Protein AF-A0A7S1WSA6-F1 (afdb_monomer_lite)

Structure (mmCIF, N/CA/C/O backbone):
data_AF-A0A7S1WSA6-F1
#
_entry.id   AF-A0A7S1WSA6-F1
#
loop_
_atom_site.group_PDB
_atom_site.id
_atom_site.type_symbol
_atom_site.label_atom_id
_atom_site.label_alt_id
_atom_site.label_comp_id
_atom_site.label_asym_id
_atom_site.label_entity_id
_atom_site.label_seq_id
_atom_site.pdbx_PDB_ins_code
_atom_site.Cartn_x
_atom_site.Cartn_y
_atom_site.Cartn_z
_atom_site.occupancy
_atom_site.B_iso_or_equiv
_atom_site.auth_seq_id
_atom_site.auth_comp_id
_atom_site.auth_asym_id
_atom_site.auth_atom_id
_atom_site.pdbx_PDB_model_num
ATOM 1 N N . ARG A 1 1 ? -8.190 11.929 -45.249 1.00 47.75 1 ARG A N 1
ATOM 2 C CA . ARG A 1 1 ? -9.224 11.487 -44.279 1.00 47.75 1 ARG A CA 1
ATOM 3 C C . ARG A 1 1 ? -8.818 10.095 -43.818 1.00 47.75 1 ARG A C 1
ATOM 5 O O . ARG A 1 1 ? -8.878 9.181 -44.626 1.00 47.75 1 ARG A O 1
ATOM 12 N N . GLU A 1 2 ? -8.287 9.969 -42.603 1.00 58.44 2 GLU A N 1
ATOM 13 C CA . GLU A 1 2 ? -7.748 8.708 -42.070 1.00 58.44 2 GLU A CA 1
ATOM 14 C C . GLU A 1 2 ? -8.885 7.745 -41.683 1.00 58.44 2 GLU A C 1
ATOM 16 O O . GLU A 1 2 ? -9.886 8.163 -41.100 1.00 58.44 2 GLU A O 1
ATOM 21 N N . GLN A 1 3 ? -8.753 6.465 -42.048 1.00 66.50 3 GLN A N 1
ATOM 22 C CA . GLN A 1 3 ? -9.726 5.416 -41.722 1.00 66.50 3 GLN A CA 1
ATOM 23 C C . GLN A 1 3 ? -9.531 4.936 -40.277 1.00 66.50 3 GLN A C 1
ATOM 25 O O . GLN A 1 3 ? -8.412 4.622 -39.872 1.00 66.50 3 GLN A O 1
ATOM 30 N N . ALA A 1 4 ? -10.623 4.860 -39.512 1.00 76.44 4 ALA A N 1
ATOM 31 C CA . ALA A 1 4 ? -10.620 4.313 -38.157 1.00 76.44 4 ALA A CA 1
ATOM 32 C C . ALA A 1 4 ? -10.276 2.814 -38.191 1.00 76.44 4 ALA A C 1
ATOM 34 O O . ALA A 1 4 ? -10.908 2.057 -38.932 1.00 76.44 4 ALA A O 1
ATOM 35 N N . ARG A 1 5 ? -9.296 2.392 -37.386 1.00 83.44 5 ARG A N 1
ATOM 36 C CA . ARG A 1 5 ? -8.924 0.981 -37.191 1.00 83.44 5 ARG A CA 1
ATOM 37 C C . ARG A 1 5 ? -9.493 0.494 -35.866 1.00 83.44 5 ARG A C 1
ATOM 39 O O . ARG A 1 5 ? -9.630 1.280 -34.936 1.00 83.44 5 ARG A O 1
ATOM 46 N N . GLU A 1 6 ? -9.832 -0.782 -35.775 1.00 82.06 6 GLU A N 1
ATOM 47 C CA . GLU A 1 6 ? -10.402 -1.373 -34.563 1.00 82.06 6 GLU A CA 1
ATOM 48 C C . GLU A 1 6 ? -9.423 -2.381 -33.966 1.00 82.06 6 GLU A C 1
ATOM 50 O O . GLU A 1 6 ? -8.853 -3.201 -34.690 1.00 82.06 6 GLU A O 1
ATOM 55 N N . LEU A 1 7 ? -9.175 -2.282 -32.657 1.00 70.69 7 LEU A N 1
ATOM 56 C CA . LEU A 1 7 ? -8.293 -3.216 -31.964 1.00 70.69 7 LEU A CA 1
ATOM 57 C C . LEU A 1 7 ? -8.973 -4.594 -31.856 1.00 70.69 7 LEU A C 1
ATOM 59 O O . LEU A 1 7 ? -10.066 -4.664 -31.288 1.00 70.69 7 LEU A O 1
ATOM 63 N N . PRO A 1 8 ? -8.327 -5.690 -32.307 1.00 67.75 8 PRO A N 1
ATOM 64 C CA . PRO A 1 8 ? -8.973 -6.998 -32.478 1.00 67.75 8 PRO A CA 1
ATOM 65 C C . PRO A 1 8 ? -9.608 -7.600 -31.218 1.00 67.75 8 PRO A C 1
ATOM 67 O O . PRO A 1 8 ? -10.514 -8.418 -31.321 1.00 67.75 8 PRO A O 1
ATOM 70 N N . HIS A 1 9 ? -9.126 -7.221 -30.031 1.00 63.47 9 HIS A N 1
ATOM 71 C CA . HIS A 1 9 ? -9.509 -7.850 -28.761 1.00 63.47 9 HIS A CA 1
ATOM 72 C C . HIS A 1 9 ? -10.235 -6.917 -27.790 1.00 63.47 9 HIS A C 1
ATOM 74 O O . HIS A 1 9 ? -10.715 -7.374 -26.759 1.00 63.47 9 HIS A O 1
ATOM 80 N N . TYR A 1 10 ? -10.324 -5.624 -28.108 1.00 67.06 10 TYR A N 1
ATOM 81 C CA . TYR A 1 10 ? -10.824 -4.613 -27.171 1.00 67.06 10 TYR A CA 1
ATOM 82 C C . TYR A 1 10 ? -12.004 -3.804 -27.723 1.00 67.06 10 TYR A C 1
ATOM 84 O O . TYR A 1 10 ? -12.566 -2.996 -26.992 1.00 67.06 10 TYR A O 1
ATOM 92 N N . GLY A 1 11 ? -12.385 -3.991 -28.996 1.00 71.06 11 GLY A N 1
ATOM 93 C CA . GLY A 1 11 ? -13.522 -3.289 -29.616 1.00 71.06 11 GLY A CA 1
ATOM 94 C C . GLY A 1 11 ? -13.362 -1.762 -29.670 1.00 71.06 11 GLY A C 1
ATOM 95 O O . GLY A 1 11 ? -14.325 -1.030 -29.891 1.00 71.06 11 GLY A O 1
ATOM 96 N N . VAL A 1 12 ? -12.147 -1.257 -29.432 1.00 72.56 12 VAL A N 1
ATOM 97 C CA . VAL A 1 12 ? -11.845 0.175 -29.420 1.00 72.56 12 VAL A CA 1
ATOM 98 C C . VAL A 1 12 ? -11.423 0.602 -30.817 1.00 72.56 12 VAL A C 1
ATOM 100 O O . VAL A 1 12 ? -10.480 0.053 -31.396 1.00 72.56 12 VAL A O 1
ATOM 103 N N . ARG A 1 13 ? -12.106 1.621 -31.342 1.00 83.12 13 ARG A N 1
ATOM 104 C CA . ARG A 1 13 ? -11.758 2.269 -32.608 1.00 83.12 13 ARG A CA 1
ATOM 105 C C . ARG A 1 13 ? -10.748 3.379 -32.339 1.00 83.12 13 ARG A C 1
ATOM 107 O O . ARG A 1 13 ? -10.994 4.244 -31.504 1.00 83.12 13 ARG A O 1
ATOM 114 N N . TYR A 1 14 ? -9.628 3.358 -33.047 1.00 79.25 14 TYR A N 1
ATOM 115 C CA . TYR A 1 14 ? -8.560 4.340 -32.916 1.00 79.25 14 TYR A CA 1
ATOM 116 C C . TYR A 1 14 ? -8.138 4.881 -34.283 1.00 79.25 14 TYR A C 1
ATOM 118 O O . TYR A 1 14 ? -8.308 4.237 -35.324 1.00 79.25 14 TYR A O 1
ATOM 126 N N . TRP A 1 15 ? -7.565 6.080 -34.268 1.00 80.19 15 TRP A N 1
ATOM 127 C CA . TRP A 1 15 ? -6.927 6.694 -35.427 1.00 80.19 15 TRP A CA 1
ATOM 128 C C . TRP A 1 15 ? -5.430 6.752 -35.160 1.00 80.19 15 TRP A C 1
ATOM 130 O O . TRP A 1 15 ? -4.994 7.295 -34.147 1.00 80.19 15 TRP A O 1
ATOM 140 N N . ALA A 1 16 ? -4.645 6.148 -36.047 1.00 70.75 16 ALA A N 1
ATOM 141 C CA . ALA A 1 16 ? -3.198 6.258 -36.007 1.00 70.75 16 ALA A CA 1
ATOM 142 C C . ALA A 1 16 ? -2.794 7.433 -36.890 1.00 70.75 16 ALA A C 1
ATOM 144 O O . ALA A 1 16 ? -3.021 7.390 -38.098 1.00 70.75 16 ALA A O 1
ATOM 145 N N . ARG A 1 17 ? -2.192 8.454 -36.282 1.00 69.44 17 ARG A N 1
ATOM 146 C CA . ARG A 1 17 ? -1.633 9.597 -36.997 1.00 69.44 17 ARG A CA 1
ATOM 147 C C . ARG A 1 17 ? -0.117 9.491 -36.990 1.00 69.44 17 ARG A C 1
ATOM 149 O O . ARG A 1 17 ? 0.466 9.121 -35.971 1.00 69.44 17 ARG A O 1
ATOM 156 N N . ASN A 1 18 ? 0.524 9.803 -38.111 1.00 66.12 18 ASN A N 1
ATOM 157 C CA . ASN A 1 18 ? 1.979 9.845 -38.156 1.00 66.12 18 ASN A CA 1
ATOM 158 C C . ASN A 1 18 ? 2.474 11.002 -37.267 1.00 66.12 18 ASN A C 1
ATOM 160 O O . ASN A 1 18 ? 2.085 12.153 -37.472 1.00 66.12 18 ASN A O 1
ATOM 164 N N . LEU A 1 19 ? 3.309 10.695 -36.268 1.00 61.25 19 LEU A N 1
ATOM 165 C CA . LEU A 1 19 ? 3.857 11.682 -35.329 1.00 61.25 19 LEU A CA 1
ATOM 166 C C . LEU A 1 19 ? 4.597 12.820 -36.048 1.00 61.25 19 LEU A C 1
ATOM 168 O O . LEU A 1 19 ? 4.484 13.970 -35.627 1.00 61.25 19 LEU A O 1
ATOM 172 N N . THR A 1 20 ? 5.273 12.520 -37.159 1.00 64.00 20 THR A N 1
ATOM 173 C CA . THR A 1 20 ? 6.004 13.493 -37.983 1.00 64.00 20 THR A CA 1
ATOM 174 C C . THR A 1 20 ? 5.072 14.496 -38.668 1.00 64.00 20 THR A C 1
ATOM 176 O O . THR A 1 20 ? 5.414 15.664 -38.816 1.00 64.00 20 THR A O 1
ATOM 179 N N . GLU A 1 21 ? 3.867 14.072 -39.061 1.00 67.38 21 GLU A N 1
ATOM 180 C CA . GLU A 1 21 ? 2.858 14.971 -39.641 1.00 67.38 21 GLU A CA 1
ATOM 181 C C . GLU A 1 21 ? 2.082 15.738 -38.565 1.00 67.38 21 GLU A C 1
ATOM 183 O O . GLU A 1 21 ? 1.725 16.897 -38.768 1.00 67.38 21 GLU A O 1
ATOM 188 N N . ALA A 1 22 ? 1.812 15.108 -37.416 1.00 67.50 22 ALA A N 1
ATOM 189 C CA . ALA A 1 22 ? 1.028 15.707 -36.337 1.00 67.50 22 ALA A CA 1
ATOM 190 C C . ALA A 1 22 ? 1.788 16.804 -35.576 1.00 67.50 22 ALA A C 1
ATOM 192 O O . ALA A 1 22 ? 1.177 17.781 -35.147 1.00 67.50 22 ALA A O 1
ATOM 193 N N . LEU A 1 23 ? 3.102 16.639 -35.407 1.00 64.38 23 LEU A N 1
ATOM 194 C CA . LEU A 1 23 ? 3.959 17.565 -34.664 1.00 64.38 23 LEU A CA 1
ATOM 195 C C . LEU A 1 23 ? 4.846 18.436 -35.576 1.00 64.38 23 LEU A C 1
ATOM 197 O O . LEU A 1 23 ? 5.614 19.263 -35.087 1.00 64.38 23 LEU A O 1
ATOM 201 N N . GLY A 1 24 ? 4.738 18.264 -36.898 1.00 66.69 24 GLY A N 1
ATOM 202 C CA . GLY A 1 24 ? 5.601 18.911 -37.884 1.00 66.69 24 GLY A CA 1
ATOM 203 C C . GLY A 1 24 ? 7.041 18.379 -37.876 1.00 66.69 24 GLY A C 1
ATOM 204 O O . GLY A 1 24 ? 7.388 17.433 -37.176 1.00 66.69 24 GLY A O 1
ATOM 205 N N . VAL A 1 25 ? 7.913 19.029 -38.652 1.00 60.97 25 VAL A N 1
ATOM 206 C CA . VAL A 1 25 ? 9.330 18.648 -38.856 1.00 60.97 25 VAL A CA 1
ATOM 207 C C . VAL A 1 25 ? 10.215 18.892 -37.613 1.00 60.97 25 VAL A C 1
ATOM 209 O O . VAL A 1 25 ? 11.405 18.599 -37.621 1.00 60.97 25 VAL A O 1
ATOM 212 N N . GLY A 1 26 ? 9.651 19.442 -36.535 1.00 60.69 26 GLY A N 1
ATOM 213 C CA . GLY A 1 26 ? 10.388 19.941 -35.372 1.00 60.69 26 GLY A CA 1
ATOM 214 C C . GLY A 1 26 ? 10.907 18.875 -34.398 1.00 60.69 26 GLY A C 1
ATOM 215 O O . GLY A 1 26 ? 12.085 18.933 -34.057 1.00 60.69 26 GLY A O 1
ATOM 216 N N . PRO A 1 27 ? 10.099 17.896 -33.941 1.00 63.38 27 PRO A N 1
ATOM 217 C CA . PRO A 1 27 ? 10.526 17.016 -32.859 1.00 63.38 27 PRO A CA 1
ATOM 218 C C . PRO A 1 27 ? 11.596 16.039 -33.314 1.00 63.38 27 PRO A C 1
ATOM 220 O O . PRO A 1 27 ? 12.608 15.932 -32.648 1.00 63.38 27 PRO A O 1
ATOM 223 N N . LEU A 1 28 ? 11.425 15.359 -34.451 1.00 64.19 28 LEU A N 1
ATOM 224 C CA . LEU A 1 28 ? 12.425 14.391 -34.915 1.00 64.19 28 LEU A CA 1
ATOM 225 C C . LEU A 1 28 ? 13.771 15.059 -35.205 1.00 64.19 28 LEU A C 1
ATOM 227 O O . LEU A 1 28 ? 14.785 14.540 -34.772 1.00 64.19 28 LEU A O 1
ATOM 231 N N . ALA A 1 29 ? 13.781 16.253 -35.804 1.00 66.38 29 ALA A N 1
ATOM 232 C CA . ALA A 1 29 ? 15.009 17.026 -35.984 1.00 66.38 29 ALA A CA 1
ATOM 233 C C . ALA A 1 29 ? 15.628 17.477 -34.645 1.00 66.38 29 ALA A C 1
ATOM 235 O O . ALA A 1 29 ? 16.846 17.553 -34.520 1.00 66.38 29 ALA A O 1
ATOM 236 N N . GLN A 1 30 ? 14.806 17.761 -33.630 1.00 65.50 30 GLN A N 1
ATOM 237 C CA . GLN A 1 30 ? 15.266 18.096 -32.282 1.00 65.50 30 GLN A CA 1
ATOM 238 C C . GLN A 1 30 ? 15.830 16.869 -31.548 1.00 65.50 30 GLN A C 1
ATOM 240 O O . GLN A 1 30 ? 16.898 16.965 -30.949 1.00 65.50 30 GLN A O 1
ATOM 245 N N . TRP A 1 31 ? 15.176 15.713 -31.659 1.00 62.28 31 TRP A N 1
ATOM 246 C CA . TRP A 1 31 ? 15.673 14.420 -31.189 1.00 62.28 31 TRP A CA 1
ATOM 247 C C . TRP A 1 31 ? 16.981 14.053 -31.895 1.00 62.28 31 TRP A C 1
ATOM 249 O O . TRP A 1 31 ? 17.956 13.731 -31.225 1.00 62.28 31 TRP A O 1
ATOM 259 N N . ASP A 1 32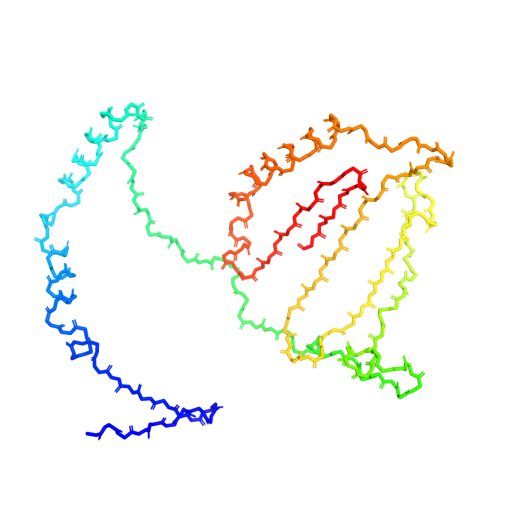 ? 17.049 14.207 -33.217 1.00 68.62 32 ASP A N 1
ATOM 260 C CA . ASP A 1 32 ? 18.271 14.017 -33.996 1.00 68.62 32 ASP A CA 1
ATOM 261 C C . ASP A 1 32 ? 19.356 15.012 -33.578 1.00 68.62 32 ASP A C 1
ATOM 263 O O . ASP A 1 32 ? 20.512 14.630 -33.492 1.00 68.62 32 ASP A O 1
ATOM 267 N N . SER A 1 33 ? 19.019 16.260 -33.234 1.00 68.62 33 SER A N 1
ATOM 268 C CA . SER A 1 33 ? 19.998 17.228 -32.714 1.00 68.62 33 SER A CA 1
ATOM 269 C C . SER A 1 33 ? 20.520 16.860 -31.322 1.00 68.62 33 SER A C 1
ATOM 271 O O . SER A 1 33 ? 21.682 17.116 -31.013 1.00 68.62 33 SER A O 1
ATOM 273 N N . TRP A 1 34 ? 19.687 16.231 -30.488 1.00 64.00 34 TRP A N 1
ATOM 274 C CA . TRP A 1 34 ? 20.099 15.708 -29.185 1.00 64.00 34 TRP A CA 1
ATOM 275 C C . TRP A 1 34 ? 20.987 14.474 -29.341 1.00 64.00 34 TRP A C 1
ATOM 277 O O . TRP A 1 34 ? 21.954 14.319 -28.600 1.00 64.00 34 TRP A O 1
ATOM 287 N N . LEU A 1 35 ? 20.693 13.634 -30.335 1.00 65.19 35 LEU A N 1
ATOM 288 C CA . LEU A 1 35 ? 21.479 12.447 -30.674 1.00 65.19 35 LEU A CA 1
ATOM 289 C C . LEU A 1 35 ? 22.761 12.783 -31.458 1.00 65.19 35 LEU A C 1
ATOM 291 O O . LEU A 1 35 ? 23.727 12.031 -31.386 1.00 65.19 35 LEU A O 1
ATOM 295 N N . ALA A 1 36 ? 22.786 13.911 -32.174 1.00 69.06 36 ALA A N 1
ATOM 296 C CA . ALA A 1 36 ? 23.924 14.422 -32.942 1.00 69.06 36 ALA A CA 1
ATOM 297 C C . ALA A 1 36 ? 24.845 15.354 -32.133 1.00 69.06 36 ALA A C 1
ATOM 299 O O . ALA A 1 36 ? 25.811 15.890 -32.683 1.00 69.06 36 ALA A O 1
ATOM 300 N N . GLY A 1 37 ? 24.570 15.554 -30.837 1.00 63.06 37 GLY A N 1
ATOM 301 C CA . GLY A 1 37 ? 25.527 16.158 -29.910 1.00 63.06 37 GLY A CA 1
ATOM 302 C C . GLY A 1 37 ? 26.848 15.372 -29.884 1.00 63.06 37 GLY A C 1
ATOM 303 O O . GLY A 1 37 ? 26.873 14.220 -30.318 1.00 63.06 37 GLY A O 1
ATOM 304 N N . PRO A 1 38 ? 27.964 15.968 -29.417 1.00 58.94 38 PRO A N 1
ATOM 305 C CA . PRO A 1 38 ? 29.285 15.341 -29.473 1.00 58.94 38 PRO A CA 1
ATOM 306 C C . PRO A 1 38 ? 29.236 13.945 -28.841 1.00 58.94 38 PRO A C 1
ATOM 308 O O . PRO A 1 38 ? 29.074 13.795 -27.632 1.00 58.94 38 PRO A O 1
ATOM 311 N N . ALA A 1 39 ? 29.324 12.934 -29.706 1.00 64.69 39 ALA A N 1
ATOM 312 C CA . ALA A 1 39 ? 29.001 11.537 -29.438 1.00 64.69 39 ALA A CA 1
ATOM 313 C C . ALA A 1 39 ? 30.122 10.801 -28.691 1.00 64.69 39 ALA A C 1
ATOM 315 O O . ALA A 1 39 ? 30.492 9.684 -29.047 1.00 64.69 39 ALA A O 1
ATOM 316 N N . ASP A 1 40 ? 30.673 11.431 -27.656 1.00 68.62 40 ASP A N 1
ATOM 317 C CA . ASP A 1 40 ? 31.581 10.769 -26.734 1.00 68.62 40 ASP A CA 1
ATOM 318 C C . ASP A 1 40 ? 31.065 10.938 -25.306 1.00 68.62 40 ASP A C 1
ATOM 320 O O . ASP A 1 40 ? 31.025 12.040 -24.747 1.00 68.62 40 ASP A O 1
ATOM 324 N N . ALA A 1 41 ? 30.671 9.813 -24.710 1.00 62.09 41 ALA A N 1
ATOM 325 C CA . ALA A 1 41 ? 30.256 9.736 -23.317 1.00 62.09 41 ALA A CA 1
ATOM 326 C C . ALA A 1 41 ? 31.315 10.347 -22.385 1.00 62.09 41 ALA A C 1
ATOM 328 O O . ALA A 1 41 ? 30.964 10.944 -21.368 1.00 62.09 41 ALA A O 1
ATOM 329 N N . ALA A 1 42 ? 32.603 10.264 -22.743 1.00 67.69 42 ALA A N 1
ATOM 330 C CA . ALA A 1 42 ? 33.677 10.881 -21.974 1.00 67.69 42 ALA A CA 1
ATOM 331 C C . ALA A 1 42 ? 33.585 12.418 -21.966 1.00 67.69 42 ALA A C 1
ATOM 333 O O . ALA A 1 42 ? 33.695 13.028 -20.902 1.00 67.69 42 ALA A O 1
ATOM 334 N N . ALA A 1 43 ? 33.311 13.044 -23.115 1.00 71.06 43 ALA A N 1
ATOM 335 C CA . ALA A 1 43 ? 33.200 14.499 -23.232 1.00 71.06 43 ALA A CA 1
ATOM 336 C C . ALA A 1 43 ? 31.987 15.051 -22.464 1.00 71.06 43 ALA A C 1
ATOM 338 O O . ALA A 1 43 ? 32.099 16.057 -21.756 1.00 71.06 43 ALA A O 1
ATOM 339 N N . LEU A 1 44 ? 30.846 14.356 -22.541 1.00 69.56 44 LEU A N 1
ATOM 340 C CA . LEU A 1 44 ? 29.654 14.689 -21.755 1.00 69.56 44 LEU A CA 1
ATOM 341 C C . LEU A 1 44 ? 29.908 14.544 -20.250 1.00 69.56 44 LEU A C 1
ATOM 343 O O . LEU A 1 44 ? 29.519 15.419 -19.478 1.00 69.56 44 LEU A O 1
ATOM 347 N N . ASN A 1 45 ? 30.622 13.497 -19.832 1.00 68.19 45 ASN A N 1
ATOM 348 C CA . ASN A 1 45 ? 30.977 13.285 -18.429 1.00 68.19 45 ASN A CA 1
ATOM 349 C C . ASN A 1 45 ? 31.908 14.371 -17.884 1.00 68.19 45 ASN A C 1
ATOM 351 O O . ASN A 1 45 ? 31.740 14.798 -16.742 1.00 68.19 45 ASN A O 1
ATOM 355 N N . THR A 1 46 ? 32.865 14.852 -18.681 1.00 74.44 46 THR A N 1
ATOM 356 C CA . THR A 1 46 ? 33.727 15.971 -18.277 1.00 74.44 46 THR A CA 1
ATOM 357 C C . THR A 1 46 ? 32.927 17.264 -18.116 1.00 74.44 46 THR A C 1
ATOM 359 O O . THR A 1 46 ? 33.097 17.965 -17.117 1.00 74.44 46 THR A O 1
ATOM 362 N N . ALA A 1 47 ? 32.020 17.563 -19.051 1.00 74.75 47 ALA A N 1
ATOM 363 C CA . ALA A 1 47 ? 31.171 18.752 -18.974 1.00 74.75 47 ALA A CA 1
ATOM 364 C C . ALA A 1 47 ? 30.210 18.699 -17.773 1.00 74.75 47 ALA A C 1
ATOM 366 O O . ALA A 1 47 ? 30.100 19.669 -17.018 1.00 74.75 47 ALA A O 1
ATOM 367 N N . LEU A 1 48 ? 29.564 17.550 -17.555 1.00 70.81 48 LEU A N 1
ATOM 368 C CA . LEU A 1 48 ? 28.651 17.333 -16.434 1.00 70.81 48 LEU A CA 1
ATOM 369 C C . LEU A 1 48 ? 29.393 17.365 -15.093 1.00 70.81 48 LEU A C 1
ATOM 371 O O . LEU A 1 48 ? 28.953 18.045 -14.171 1.00 70.81 48 LEU A O 1
ATOM 375 N N . GLY A 1 49 ? 30.549 16.704 -14.995 1.00 73.00 49 GLY A N 1
ATOM 376 C CA . GLY A 1 49 ? 31.402 16.749 -13.807 1.00 73.00 49 GLY A CA 1
ATOM 377 C C . GLY A 1 49 ? 31.854 18.171 -13.464 1.00 73.00 49 GLY A C 1
ATOM 378 O O . GLY A 1 49 ? 31.822 18.558 -12.297 1.00 73.00 49 GLY A O 1
ATOM 379 N N . GLY A 1 50 ? 32.189 18.981 -14.475 1.00 75.19 50 GLY A N 1
ATOM 380 C CA . GLY A 1 50 ? 32.506 20.400 -14.299 1.00 75.19 50 GLY A CA 1
ATOM 381 C C . GLY A 1 50 ? 31.328 21.216 -13.757 1.00 75.19 50 GLY A C 1
ATOM 382 O O . GLY A 1 50 ? 31.504 21.991 -12.817 1.00 75.19 50 GLY A O 1
ATOM 383 N N . ALA A 1 51 ? 30.122 21.009 -14.292 1.00 76.00 51 ALA A N 1
ATOM 384 C CA . ALA A 1 51 ? 28.912 21.685 -13.816 1.00 76.00 51 ALA A CA 1
ATOM 385 C C . ALA A 1 51 ? 28.541 21.282 -12.374 1.00 76.00 51 ALA A C 1
ATOM 387 O O . ALA A 1 51 ? 28.201 22.137 -11.557 1.00 76.00 51 ALA A O 1
ATOM 388 N N . VAL A 1 52 ? 28.664 19.995 -12.037 1.00 72.56 52 VAL A N 1
ATOM 389 C CA . VAL A 1 52 ? 28.400 19.450 -10.691 1.00 72.56 52 VAL A CA 1
ATOM 390 C C . VAL A 1 52 ? 29.406 19.989 -9.665 1.00 72.56 52 VAL A C 1
ATOM 392 O O . VAL A 1 52 ? 29.013 20.385 -8.566 1.00 72.56 52 VAL A O 1
ATOM 395 N N . ALA A 1 53 ? 30.685 20.093 -10.040 1.00 74.25 53 ALA A N 1
ATOM 396 C CA . ALA A 1 53 ? 31.720 20.689 -9.196 1.00 74.25 53 ALA A CA 1
ATOM 397 C C . ALA A 1 53 ? 31.493 22.195 -8.966 1.00 74.25 53 ALA A C 1
ATOM 399 O O . ALA A 1 53 ? 31.641 22.670 -7.840 1.00 74.25 53 ALA A O 1
ATOM 400 N N . GLN A 1 54 ? 31.079 22.943 -9.997 1.00 78.94 54 GLN A N 1
ATOM 401 C CA . GLN A 1 54 ? 30.705 24.359 -9.859 1.00 78.94 54 GLN A CA 1
ATOM 402 C C . GLN A 1 54 ? 29.476 24.562 -8.965 1.00 78.94 54 GLN A C 1
ATOM 404 O O . GLN A 1 54 ? 29.383 25.572 -8.272 1.00 78.94 54 GLN A O 1
ATOM 409 N N . ALA A 1 55 ? 28.562 23.590 -8.936 1.00 77.12 55 ALA A N 1
ATOM 410 C CA . ALA A 1 55 ? 27.414 23.581 -8.036 1.00 77.12 55 ALA A CA 1
ATOM 411 C C . ALA A 1 55 ? 27.768 23.184 -6.585 1.00 77.12 55 ALA A C 1
ATOM 413 O O . ALA A 1 55 ? 26.881 23.138 -5.734 1.00 77.12 55 ALA A O 1
ATOM 414 N N . GLY A 1 56 ? 29.041 22.895 -6.281 1.00 74.00 56 GLY A N 1
ATOM 415 C CA . GLY A 1 56 ? 29.501 22.542 -4.933 1.00 74.00 56 GLY A CA 1
ATOM 416 C C . GLY A 1 56 ? 29.109 21.132 -4.480 1.00 74.00 56 GLY A C 1
ATOM 417 O O . GLY A 1 56 ? 29.224 20.811 -3.298 1.00 74.00 56 GLY A O 1
ATOM 418 N N . VAL A 1 57 ? 28.654 20.279 -5.400 1.00 71.81 57 VAL A N 1
ATOM 419 C CA . VAL A 1 57 ? 28.300 18.890 -5.105 1.00 71.81 57 VAL A CA 1
ATOM 420 C C . VAL A 1 57 ? 29.565 18.038 -5.215 1.00 71.81 57 VAL A C 1
ATOM 422 O O . VAL A 1 57 ? 30.105 17.834 -6.302 1.00 71.81 57 VAL A O 1
ATOM 425 N N . LEU A 1 58 ? 30.058 17.535 -4.080 1.00 60.75 58 LEU A N 1
ATOM 426 C CA . LEU A 1 58 ? 31.193 16.609 -4.025 1.00 60.75 58 LEU A CA 1
ATOM 427 C C . LEU A 1 58 ? 30.760 15.224 -4.526 1.00 60.75 58 LEU A C 1
ATOM 429 O O . LEU A 1 58 ? 30.414 14.339 -3.746 1.00 60.75 58 LEU A O 1
ATOM 433 N N . ALA A 1 59 ? 30.757 15.034 -5.841 1.00 56.41 59 ALA A N 1
ATOM 434 C CA . ALA A 1 59 ? 30.524 13.727 -6.435 1.00 56.41 59 ALA A CA 1
ATOM 435 C C . ALA A 1 59 ? 31.823 12.899 -6.378 1.00 56.41 59 ALA A C 1
ATOM 437 O O . ALA A 1 59 ? 32.800 13.216 -7.051 1.00 56.41 59 ALA A O 1
ATOM 438 N N . ALA A 1 60 ? 31.844 11.834 -5.569 1.00 57.41 60 ALA A N 1
ATOM 439 C CA . ALA A 1 60 ? 32.983 10.910 -5.465 1.00 57.41 60 ALA A CA 1
ATOM 440 C C . ALA A 1 60 ? 33.231 10.095 -6.756 1.00 57.41 60 ALA A C 1
ATOM 442 O O . ALA A 1 60 ? 34.289 9.491 -6.919 1.00 57.41 60 ALA A O 1
ATOM 443 N N . ALA A 1 61 ? 32.264 10.089 -7.676 1.00 57.06 61 ALA A N 1
ATOM 444 C CA . ALA A 1 61 ? 32.333 9.485 -9.000 1.00 57.06 61 ALA A CA 1
ATOM 445 C C . ALA A 1 61 ? 31.429 10.275 -9.970 1.00 57.06 61 ALA A C 1
ATOM 447 O O . ALA A 1 61 ? 30.502 10.947 -9.508 1.00 57.06 61 ALA A O 1
ATOM 448 N N . PRO A 1 62 ? 31.655 10.207 -11.298 1.00 55.09 62 PRO A N 1
ATOM 449 C CA . PRO A 1 62 ? 30.750 10.817 -12.268 1.00 55.09 62 PRO A CA 1
ATOM 450 C C . PRO A 1 62 ? 29.330 10.262 -12.075 1.00 55.09 62 PRO A C 1
ATOM 452 O O . PRO A 1 62 ? 29.189 9.048 -11.896 1.00 55.09 62 PRO A O 1
ATOM 455 N N . PRO A 1 63 ? 28.277 11.100 -12.112 1.00 59.66 63 PRO A N 1
ATOM 456 C CA . PRO A 1 63 ? 26.904 10.620 -12.053 1.00 59.66 63 PRO A CA 1
ATOM 457 C C . PRO A 1 63 ? 26.572 9.924 -13.376 1.00 59.66 63 PRO A C 1
ATOM 459 O O . PRO A 1 63 ? 26.061 10.532 -14.314 1.00 59.66 63 PRO A O 1
ATOM 462 N N . PHE A 1 64 ? 26.914 8.643 -13.485 1.00 58.97 64 PHE A N 1
ATOM 463 C CA . PHE A 1 64 ? 26.482 7.834 -14.611 1.00 58.97 64 PHE A CA 1
ATOM 464 C C . PHE A 1 64 ? 24.981 7.594 -14.485 1.00 58.97 64 PHE A C 1
ATOM 466 O O . PHE A 1 64 ? 24.506 7.068 -13.478 1.00 58.97 64 PHE A O 1
ATOM 473 N N . MET A 1 65 ? 24.238 7.932 -15.537 1.00 53.41 65 MET A N 1
ATOM 474 C CA . MET A 1 65 ? 22.916 7.352 -15.736 1.00 53.41 65 MET A CA 1
ATOM 475 C C . MET A 1 65 ? 23.122 5.863 -16.007 1.00 53.41 65 MET A C 1
ATOM 477 O O . MET A 1 65 ? 23.463 5.465 -17.120 1.00 53.41 65 MET A O 1
ATOM 481 N N . MET A 1 66 ? 22.988 5.035 -14.974 1.00 56.00 66 MET A N 1
ATOM 482 C CA . MET A 1 66 ? 22.916 3.596 -15.174 1.00 56.00 66 MET A CA 1
ATOM 483 C C . MET A 1 66 ? 21.566 3.289 -15.807 1.00 56.00 66 MET A C 1
ATOM 485 O O . MET A 1 66 ? 20.527 3.691 -15.281 1.00 56.00 66 MET A O 1
ATOM 489 N N . VAL A 1 67 ? 21.581 2.579 -16.936 1.00 62.81 67 VAL A N 1
ATOM 490 C CA . VAL A 1 67 ? 20.357 1.964 -17.448 1.00 62.81 67 VAL A CA 1
ATOM 491 C C . VAL A 1 67 ? 19.854 1.041 -16.337 1.00 62.81 67 VAL A C 1
ATOM 493 O O . VAL A 1 67 ? 20.633 0.196 -15.883 1.00 62.81 67 VAL A O 1
ATOM 496 N N . PRO A 1 68 ? 18.615 1.220 -15.849 1.00 64.31 68 PRO A N 1
ATOM 497 C CA . PRO A 1 68 ? 18.086 0.347 -14.818 1.00 64.31 68 PRO A CA 1
ATOM 498 C C . PRO A 1 68 ? 18.139 -1.094 -15.327 1.00 64.31 68 PRO A C 1
ATOM 500 O O . PRO A 1 68 ? 17.816 -1.372 -16.485 1.00 64.31 68 PRO A O 1
ATOM 503 N N . GLY A 1 69 ? 18.605 -2.003 -14.471 1.00 77.12 69 GLY A N 1
ATOM 504 C CA . GLY A 1 69 ? 18.568 -3.428 -14.772 1.00 77.12 69 GLY A CA 1
ATOM 505 C C . GLY A 1 69 ? 17.125 -3.913 -14.969 1.00 77.12 69 GLY A C 1
ATOM 506 O O . GLY A 1 69 ? 16.177 -3.192 -14.643 1.00 77.12 69 GLY A O 1
ATOM 507 N N . PRO A 1 70 ? 16.931 -5.130 -15.504 1.00 76.19 70 PRO A N 1
ATOM 508 C CA . PRO A 1 70 ? 15.621 -5.767 -15.503 1.00 76.19 70 PRO A CA 1
ATOM 509 C C . PRO A 1 70 ? 15.009 -5.719 -14.100 1.00 76.19 70 PRO A C 1
ATOM 511 O O . PRO A 1 70 ? 15.697 -5.979 -13.117 1.00 76.19 70 PRO A O 1
ATOM 514 N N . ILE A 1 71 ? 13.724 -5.378 -14.017 1.00 69.69 71 ILE A N 1
ATOM 515 C CA . ILE A 1 71 ? 13.006 -5.385 -12.745 1.00 69.69 71 ILE A CA 1
ATOM 516 C C . ILE A 1 71 ? 12.836 -6.847 -12.327 1.00 69.69 71 ILE A C 1
ATOM 518 O O . ILE A 1 71 ? 12.116 -7.615 -12.974 1.00 69.69 71 ILE A O 1
ATOM 522 N N . ASP A 1 72 ? 13.525 -7.233 -11.261 1.00 74.44 72 ASP A N 1
ATOM 523 C CA . ASP A 1 72 ? 13.422 -8.570 -10.696 1.00 74.44 72 ASP A CA 1
ATOM 524 C C . ASP A 1 72 ? 12.062 -8.772 -10.012 1.00 74.44 72 ASP A C 1
ATOM 526 O O . ASP A 1 72 ? 11.471 -7.854 -9.449 1.00 74.44 72 ASP A O 1
ATOM 530 N N . GLY A 1 73 ? 11.545 -10.002 -10.056 1.00 72.75 73 GLY A N 1
ATOM 531 C CA . GLY A 1 73 ? 10.343 -10.378 -9.304 1.00 72.75 73 GLY A CA 1
ATOM 532 C C . GLY A 1 73 ? 8.999 -10.059 -9.966 1.00 72.75 73 GLY A C 1
ATOM 533 O O . GLY A 1 73 ? 7.969 -10.331 -9.354 1.00 72.75 73 GLY A O 1
ATOM 534 N N . VAL A 1 74 ? 8.969 -9.566 -11.212 1.00 75.56 74 VAL A N 1
ATOM 535 C CA . VAL A 1 74 ? 7.708 -9.409 -11.963 1.00 75.56 74 VAL A CA 1
ATOM 536 C C . VAL A 1 74 ? 7.012 -10.776 -12.111 1.00 75.56 74 VAL A C 1
ATOM 538 O O . VAL A 1 74 ? 7.589 -11.695 -12.711 1.00 75.56 74 VAL A O 1
ATOM 541 N N . PRO A 1 75 ? 5.779 -10.947 -11.590 1.00 73.19 75 PRO A N 1
ATOM 542 C CA . PRO A 1 75 ? 5.072 -12.221 -11.657 1.00 73.19 75 PRO A CA 1
ATOM 543 C C . PRO A 1 75 ? 4.817 -12.653 -13.105 1.00 73.19 75 PRO A C 1
ATOM 545 O O . PRO A 1 75 ? 4.260 -11.906 -13.905 1.00 73.19 75 PRO A O 1
ATOM 548 N N . ARG A 1 76 ? 5.191 -13.892 -13.448 1.00 81.94 76 ARG A N 1
ATOM 549 C CA . ARG A 1 76 ? 4.955 -14.466 -14.791 1.00 81.94 76 ARG A CA 1
ATOM 550 C C . ARG A 1 76 ? 3.572 -15.099 -14.947 1.00 81.94 76 ARG A C 1
ATOM 552 O O . ARG A 1 76 ? 3.135 -15.362 -16.062 1.00 81.94 76 ARG A O 1
ATOM 559 N N . SER A 1 77 ? 2.904 -15.367 -13.831 1.00 81.69 77 SER A N 1
ATOM 560 C CA . SER A 1 77 ? 1.570 -15.955 -13.764 1.00 81.69 77 SER A CA 1
ATOM 561 C C . SER A 1 77 ? 0.821 -15.355 -12.582 1.00 81.69 77 SER A C 1
ATOM 563 O O . SER A 1 77 ? 1.401 -15.203 -11.508 1.00 81.69 77 SER A O 1
ATOM 565 N N . LEU A 1 78 ? -0.461 -15.052 -12.772 1.00 77.00 78 LEU A N 1
ATOM 566 C CA . LEU A 1 78 ? -1.335 -14.500 -11.740 1.00 77.00 78 LEU A CA 1
ATOM 567 C C . LEU A 1 78 ? -2.395 -15.536 -11.368 1.00 77.00 78 LEU A C 1
ATOM 569 O O . LEU A 1 78 ? -2.989 -16.159 -12.248 1.00 77.00 78 LEU A O 1
ATOM 573 N N . ALA A 1 79 ? -2.631 -15.718 -10.070 1.00 78.44 79 ALA A N 1
ATOM 574 C CA . ALA A 1 79 ? -3.737 -16.535 -9.592 1.00 78.44 79 ALA A CA 1
ATOM 575 C C . ALA A 1 79 ? -5.055 -15.797 -9.872 1.00 78.44 79 ALA A C 1
ATOM 577 O O . ALA A 1 79 ? -5.257 -14.678 -9.406 1.00 78.44 79 ALA A O 1
ATOM 578 N N . LEU A 1 80 ? -5.942 -16.412 -10.657 1.00 83.75 80 LEU A N 1
ATOM 579 C CA . LEU A 1 80 ? -7.200 -15.791 -11.097 1.00 83.75 80 LEU A CA 1
ATOM 580 C C . LEU A 1 80 ? -8.409 -16.197 -10.234 1.00 83.75 80 LEU A C 1
ATOM 582 O O . LEU A 1 80 ? -9.535 -15.782 -10.499 1.00 83.75 80 LEU A O 1
ATOM 586 N N . GLU A 1 81 ? -8.189 -17.021 -9.212 1.00 86.56 81 GLU A N 1
ATOM 587 C CA . GLU A 1 81 ? -9.250 -17.623 -8.393 1.00 86.56 81 GLU A CA 1
ATOM 588 C C . GLU A 1 81 ? -9.970 -16.588 -7.515 1.00 86.56 81 GLU A C 1
ATOM 590 O O . GLU A 1 81 ? -11.176 -16.683 -7.304 1.00 86.56 81 GLU A O 1
ATOM 595 N N . HIS A 1 82 ? -9.242 -15.558 -7.080 1.00 86.25 82 HIS A N 1
ATOM 596 C CA . HIS A 1 82 ? -9.670 -14.574 -6.080 1.00 86.25 82 HIS A CA 1
ATOM 597 C C . HIS A 1 82 ? -9.873 -13.162 -6.659 1.00 86.25 82 HIS A C 1
ATOM 599 O O . HIS A 1 82 ? -9.891 -12.171 -5.935 1.00 86.25 82 HIS A O 1
ATOM 605 N N . LEU A 1 83 ? -10.033 -13.041 -7.985 1.00 88.56 83 LEU A N 1
ATOM 606 C CA . LEU A 1 83 ? -10.182 -11.735 -8.655 1.00 88.56 83 LEU A CA 1
ATOM 607 C C . LEU A 1 83 ? -11.503 -11.037 -8.332 1.00 88.56 83 LEU A C 1
ATOM 609 O O . LEU A 1 83 ? -11.622 -9.816 -8.445 1.00 88.56 83 LEU A O 1
ATOM 613 N N . HIS A 1 84 ? -12.522 -11.830 -8.004 1.00 89.94 84 HIS A N 1
ATOM 614 C CA . HIS A 1 84 ? -13.900 -11.386 -7.920 1.00 89.94 84 HIS A CA 1
ATOM 615 C C . HIS A 1 84 ? -14.451 -11.537 -6.516 1.00 89.94 84 HIS A C 1
ATOM 617 O O . HIS A 1 84 ? -14.451 -12.620 -5.937 1.00 89.94 84 HIS A O 1
ATOM 623 N N . ALA A 1 85 ? -15.010 -10.445 -6.010 1.00 88.88 85 ALA A N 1
ATOM 624 C CA . ALA A 1 85 ? -15.793 -10.472 -4.799 1.00 88.88 85 ALA A CA 1
ATOM 625 C C . ALA A 1 85 ? -17.051 -11.314 -5.006 1.00 88.88 85 ALA A C 1
ATOM 627 O O . ALA A 1 85 ? -17.733 -11.227 -6.033 1.00 88.88 85 ALA A O 1
ATOM 628 N N . ALA A 1 86 ? -17.398 -12.094 -3.984 1.00 87.38 86 ALA A N 1
ATOM 629 C CA . ALA A 1 86 ? -18.666 -12.800 -3.955 1.00 87.38 86 ALA A CA 1
ATOM 630 C C . ALA A 1 86 ? -19.827 -11.802 -4.111 1.00 87.38 86 ALA A C 1
ATOM 632 O O . ALA A 1 86 ? -19.844 -10.727 -3.495 1.00 87.38 86 ALA A O 1
ATOM 633 N N . ARG A 1 87 ? -20.816 -12.164 -4.939 1.00 84.94 87 ARG A N 1
ATOM 634 C CA . ARG A 1 87 ? -22.022 -11.347 -5.120 1.00 84.94 87 ARG A CA 1
ATOM 635 C C . ARG A 1 87 ? -22.766 -11.236 -3.792 1.00 84.94 87 ARG A C 1
ATOM 637 O O . ARG A 1 87 ? -22.950 -12.230 -3.086 1.00 84.94 87 ARG A O 1
ATOM 644 N N . ALA A 1 88 ? -23.181 -10.018 -3.467 1.00 84.75 88 ALA A N 1
ATOM 645 C CA . ALA A 1 88 ? -24.010 -9.761 -2.304 1.00 84.75 88 ALA A CA 1
ATOM 646 C C . ALA A 1 88 ? -25.443 -10.244 -2.535 1.00 84.75 88 ALA A C 1
ATOM 648 O O . ALA A 1 88 ? -25.968 -10.165 -3.652 1.00 84.75 88 ALA A O 1
ATOM 649 N N . SER A 1 89 ? -26.087 -10.712 -1.470 1.00 83.44 89 SER A N 1
ATOM 650 C CA . SER A 1 89 ? -27.526 -10.980 -1.499 1.00 83.44 89 SER A CA 1
ATOM 651 C C . SER A 1 89 ? -28.300 -9.652 -1.555 1.00 83.44 89 SER A C 1
ATOM 653 O O . SER A 1 89 ? -27.887 -8.690 -0.904 1.00 83.44 89 SER A O 1
ATOM 655 N N . PRO A 1 90 ? -29.461 -9.570 -2.238 1.00 77.12 90 PRO A N 1
ATOM 656 C CA . PRO A 1 90 ? -30.321 -8.380 -2.207 1.00 77.12 90 PRO A CA 1
ATOM 657 C C . PRO A 1 90 ? -30.706 -7.932 -0.786 1.00 77.12 90 PRO A C 1
ATOM 659 O O . PRO A 1 90 ? -30.975 -6.756 -0.553 1.00 77.12 90 PRO A O 1
ATOM 662 N N . SER A 1 91 ? -30.699 -8.861 0.176 1.00 83.25 91 SER A N 1
ATOM 663 C CA . SER A 1 91 ? -30.982 -8.603 1.592 1.00 83.25 91 SER A CA 1
ATOM 664 C C . SER A 1 91 ? -29.855 -7.884 2.345 1.00 83.25 91 SER A C 1
ATOM 666 O O . SER A 1 91 ? -30.088 -7.396 3.445 1.00 83.25 91 SER A O 1
ATOM 668 N N . GLU A 1 92 ? -28.641 -7.808 1.791 1.00 81.12 92 GLU A N 1
ATOM 669 C CA . GLU A 1 92 ? -27.478 -7.154 2.425 1.00 81.12 92 GLU A CA 1
ATOM 670 C C . GLU A 1 92 ? -27.428 -5.635 2.167 1.00 81.12 92 GLU A C 1
ATOM 672 O O . GLU A 1 92 ? -26.536 -4.930 2.650 1.00 81.12 92 GLU A O 1
ATOM 677 N N . GLY A 1 93 ? -28.418 -5.115 1.438 1.00 87.25 93 GLY A N 1
ATOM 678 C CA . GLY A 1 93 ? -28.599 -3.695 1.171 1.00 87.25 93 GLY A CA 1
ATOM 679 C C . GLY A 1 93 ? -27.862 -3.193 -0.072 1.00 87.25 93 GLY A C 1
ATOM 680 O O . GLY A 1 93 ? -27.026 -3.866 -0.671 1.00 87.25 93 GLY A O 1
ATOM 681 N N . ILE A 1 94 ? -28.180 -1.953 -0.449 1.00 88.06 94 ILE A N 1
ATOM 682 C CA . ILE A 1 94 ? -27.715 -1.312 -1.692 1.00 88.06 94 ILE A CA 1
ATOM 683 C C . ILE A 1 94 ? -26.185 -1.185 -1.740 1.00 88.06 94 ILE A C 1
ATOM 685 O O . ILE A 1 94 ? -25.568 -1.338 -2.785 1.00 88.06 94 ILE A O 1
ATOM 689 N N . VAL A 1 95 ? -25.539 -0.940 -0.598 1.00 86.12 95 VAL A N 1
ATOM 690 C CA . VAL A 1 95 ? -24.073 -0.834 -0.548 1.00 86.12 95 VAL A CA 1
ATOM 691 C C . VAL A 1 95 ? -23.425 -2.167 -0.925 1.00 86.12 95 VAL A C 1
ATOM 693 O O . VAL A 1 95 ? -22.469 -2.189 -1.691 1.00 86.12 95 VAL A O 1
ATOM 696 N N . ALA A 1 96 ? -23.960 -3.287 -0.440 1.00 86.50 96 ALA A N 1
ATOM 697 C CA . ALA A 1 96 ? -23.412 -4.598 -0.764 1.00 86.50 96 ALA A CA 1
ATOM 698 C C . ALA A 1 96 ? -23.664 -4.964 -2.239 1.00 86.50 96 ALA A C 1
ATOM 700 O O . ALA A 1 96 ? -22.804 -5.558 -2.885 1.00 86.50 96 ALA A O 1
ATOM 701 N N . SER A 1 97 ? -24.793 -4.544 -2.825 1.00 84.56 97 SER A N 1
ATOM 702 C CA . SER A 1 97 ? -25.035 -4.760 -4.258 1.00 84.56 97 SER A CA 1
ATOM 703 C C . SER A 1 97 ? -24.073 -3.971 -5.154 1.00 84.56 97 SER A C 1
ATOM 705 O O . SER A 1 97 ? -23.724 -4.455 -6.229 1.00 84.56 97 SER A O 1
ATOM 707 N N . MET A 1 98 ? -23.606 -2.799 -4.708 1.00 86.50 98 MET A N 1
ATOM 708 C CA . MET A 1 98 ? -22.615 -1.993 -5.432 1.00 86.50 98 MET A CA 1
ATOM 709 C C . MET A 1 98 ? -21.172 -2.454 -5.201 1.00 86.50 98 MET A C 1
ATOM 711 O O . MET A 1 98 ? -20.377 -2.441 -6.136 1.00 86.50 98 MET A O 1
ATOM 715 N N . TYR A 1 99 ? -20.826 -2.846 -3.970 1.00 86.19 99 TYR A N 1
ATOM 716 C CA . TYR A 1 99 ? -19.440 -3.094 -3.552 1.00 86.19 99 TYR A CA 1
ATOM 717 C C . TYR A 1 99 ? -19.103 -4.569 -3.294 1.00 86.19 99 TYR A C 1
ATOM 719 O O . TYR A 1 99 ? -17.969 -4.865 -2.917 1.00 86.19 99 TYR A O 1
ATOM 727 N N . GLY A 1 100 ? -20.040 -5.491 -3.519 1.00 88.06 100 GLY A N 1
ATOM 728 C CA . GLY A 1 100 ? -19.905 -6.906 -3.171 1.00 88.06 100 GLY A CA 1
ATOM 729 C C . GLY A 1 100 ? -20.180 -7.166 -1.688 1.00 88.06 100 GLY A C 1
ATOM 730 O O . GLY A 1 100 ? -20.552 -6.262 -0.935 1.00 88.06 100 GLY A O 1
ATOM 731 N N . GLN A 1 101 ? -19.992 -8.415 -1.252 1.00 89.81 101 GLN A N 1
ATOM 732 C CA . GLN A 1 101 ? -20.174 -8.777 0.159 1.00 89.81 101 GLN A CA 1
ATOM 733 C C . GLN A 1 101 ? -19.329 -7.888 1.089 1.00 89.81 101 GLN A C 1
ATOM 735 O O . GLN A 1 101 ? -18.282 -7.357 0.707 1.00 89.81 101 GLN A O 1
ATOM 740 N N . ARG A 1 102 ? -19.784 -7.702 2.329 1.00 88.31 102 ARG A N 1
ATOM 741 C CA . ARG A 1 102 ? -19.007 -6.975 3.342 1.00 88.31 102 ARG A CA 1
ATOM 742 C C . ARG A 1 102 ? -17.850 -7.842 3.858 1.00 88.31 102 ARG A C 1
ATOM 744 O O . ARG A 1 102 ? -17.997 -9.067 3.888 1.00 88.31 102 ARG A O 1
ATOM 751 N N . PRO A 1 103 ? -16.726 -7.237 4.286 1.00 90.38 103 PRO A N 1
ATOM 752 C CA . PRO A 1 103 ? -15.681 -7.965 4.992 1.00 90.38 103 PRO A CA 1
ATOM 753 C C . PRO A 1 103 ? -16.240 -8.691 6.211 1.00 90.38 103 PRO A C 1
ATOM 755 O O . PRO A 1 103 ? -17.099 -8.163 6.921 1.00 90.38 103 PRO A O 1
ATOM 758 N N . LYS A 1 104 ? -15.754 -9.907 6.438 1.00 90.62 104 LYS A N 1
ATOM 759 C CA . LYS A 1 104 ? -16.131 -10.745 7.574 1.00 90.62 104 LYS A CA 1
ATOM 760 C C . LYS A 1 104 ? -15.010 -10.705 8.610 1.00 90.62 104 LYS A C 1
ATOM 762 O O . LYS A 1 104 ? -13.840 -10.698 8.213 1.00 90.62 104 LYS A O 1
ATOM 767 N N . PRO A 1 105 ? -15.339 -10.675 9.910 1.00 89.38 105 PRO A N 1
ATOM 768 C CA . PRO A 1 105 ? -14.322 -10.768 10.939 1.00 89.38 105 PRO A CA 1
ATOM 769 C C . PRO A 1 105 ? -13.692 -12.160 10.862 1.00 89.38 105 PRO A C 1
ATOM 771 O O . PRO A 1 105 ? -14.395 -13.171 10.791 1.00 89.38 105 PRO A O 1
ATOM 774 N N . LEU A 1 106 ? -12.367 -12.214 10.842 1.00 86.00 106 LEU A N 1
ATOM 775 C CA . LEU A 1 106 ? -11.637 -13.457 11.018 1.00 86.00 106 LEU A CA 1
ATOM 776 C C . LEU A 1 106 ? -11.436 -13.667 12.510 1.00 86.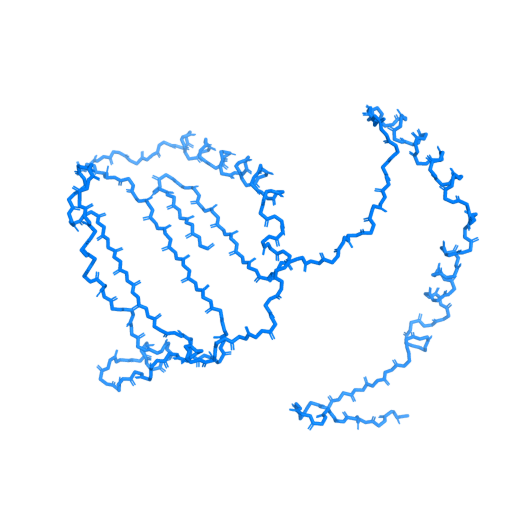00 106 LEU A C 1
ATOM 778 O O . LEU A 1 106 ? -10.871 -12.817 13.198 1.00 86.00 106 LEU A O 1
ATOM 782 N N . GLU A 1 107 ? -11.868 -14.822 13.013 1.00 76.12 107 GLU A N 1
ATOM 783 C CA . GLU A 1 107 ? -11.521 -15.234 14.366 1.00 76.12 107 GLU A CA 1
ATOM 784 C C . GLU A 1 107 ? -10.037 -15.581 14.415 1.00 76.12 107 GLU A C 1
ATOM 786 O O . GLU A 1 107 ? -9.618 -16.726 14.254 1.00 76.12 107 GLU A O 1
ATOM 791 N N . ALA A 1 108 ? -9.212 -14.564 14.625 1.00 61.31 108 ALA A N 1
ATOM 792 C CA . ALA A 1 108 ? -7.786 -14.755 14.722 1.00 61.31 108 ALA A CA 1
ATOM 793 C C . ALA A 1 108 ? -7.486 -15.465 16.056 1.00 61.31 108 ALA A C 1
ATOM 795 O O . ALA A 1 108 ? -7.663 -14.910 17.146 1.00 61.31 108 ALA A O 1
ATOM 796 N N . SER A 1 109 ? -7.044 -16.722 15.991 1.00 55.00 109 SER A N 1
ATOM 797 C CA . SER A 1 109 ? -6.370 -17.404 17.099 1.00 55.00 109 SER A CA 1
ATOM 798 C C . SER A 1 109 ? -4.912 -16.938 17.144 1.00 55.00 109 SER A C 1
ATOM 800 O O . SER A 1 109 ? -3.983 -17.731 16.994 1.00 55.00 109 SER A O 1
ATOM 802 N N . ILE A 1 110 ? -4.695 -15.626 17.255 1.00 58.62 110 ILE A N 1
ATOM 803 C CA . ILE A 1 110 ? -3.345 -15.083 17.401 1.00 58.62 110 ILE A CA 1
ATOM 804 C C . ILE A 1 110 ? -2.885 -15.495 18.794 1.00 58.62 110 ILE A C 1
ATOM 806 O O . ILE A 1 110 ? -3.455 -15.065 19.796 1.00 58.62 110 ILE A O 1
ATOM 810 N N . GLY A 1 111 ? -1.904 -16.398 18.851 1.00 51.69 111 GLY A N 1
ATOM 811 C CA . GLY A 1 111 ? -1.299 -16.835 20.100 1.00 51.69 111 GLY A CA 1
ATOM 812 C C . GLY A 1 111 ? -0.779 -15.613 20.844 1.00 51.69 111 GLY A C 1
ATOM 813 O O . GLY A 1 111 ? 0.182 -14.983 20.412 1.00 51.69 111 GLY A O 1
ATOM 814 N N . THR A 1 112 ? -1.435 -15.259 21.943 1.00 48.62 112 THR A N 1
ATOM 815 C CA . THR A 1 112 ? -1.106 -14.094 22.762 1.00 48.62 112 THR A CA 1
ATOM 816 C C . THR A 1 112 ? 0.219 -14.335 23.481 1.00 48.62 112 THR A C 1
ATOM 818 O O . THR A 1 112 ? 0.256 -14.753 24.638 1.00 48.62 112 THR A O 1
ATOM 821 N N . ARG A 1 113 ? 1.336 -14.097 22.794 1.00 52.78 113 ARG A N 1
ATOM 822 C CA . ARG A 1 113 ? 2.609 -13.784 23.444 1.00 52.78 113 ARG A CA 1
ATOM 823 C C . ARG A 1 113 ? 2.728 -12.264 23.468 1.00 52.78 113 ARG A C 1
ATOM 825 O O . ARG A 1 113 ? 2.663 -11.641 22.420 1.00 52.78 113 ARG A O 1
ATOM 832 N N . ALA A 1 114 ? 2.911 -11.723 24.673 1.00 50.66 114 ALA A N 1
ATOM 833 C CA . ALA A 1 114 ? 3.026 -10.299 25.012 1.00 50.66 114 ALA A CA 1
ATOM 834 C C . ALA A 1 114 ? 1.704 -9.519 25.144 1.00 50.66 114 ALA A C 1
ATOM 836 O O . ALA A 1 114 ? 1.369 -8.726 24.280 1.00 50.66 114 ALA A O 1
ATOM 837 N N . GLY A 1 115 ? 0.996 -9.694 26.270 1.00 54.22 115 GLY A N 1
ATOM 838 C CA . GLY A 1 115 ? 0.160 -8.656 26.912 1.00 54.22 115 GLY A CA 1
ATOM 839 C C . GLY A 1 115 ? -1.076 -8.108 26.180 1.00 54.22 115 GLY A C 1
ATOM 840 O O . GLY A 1 115 ? -1.914 -7.495 26.834 1.00 54.22 115 GLY A O 1
ATOM 841 N N . LEU A 1 116 ? -1.217 -8.338 24.876 1.00 56.16 116 LEU A N 1
ATOM 842 C CA . LEU A 1 116 ? -2.342 -7.926 24.046 1.00 56.16 116 LEU A CA 1
ATOM 843 C C . LEU A 1 116 ? -3.523 -8.848 24.327 1.00 56.16 116 LEU A C 1
ATOM 845 O O . LEU A 1 116 ? -3.407 -10.077 24.221 1.00 56.16 116 LEU A O 1
ATOM 849 N N . ARG A 1 117 ? -4.663 -8.274 24.710 1.00 58.59 117 ARG A N 1
ATOM 850 C CA . ARG A 1 117 ? -5.897 -9.044 24.848 1.00 58.59 117 ARG A CA 1
ATOM 851 C C . ARG A 1 117 ? -6.434 -9.306 23.446 1.00 58.59 117 ARG A C 1
ATOM 853 O O . ARG A 1 117 ? -6.290 -8.493 22.544 1.00 58.59 117 ARG A O 1
ATOM 860 N N . ARG A 1 118 ? -7.122 -10.433 23.259 1.00 57.50 118 ARG A N 1
ATOM 861 C CA . ARG A 1 118 ? -7.771 -10.784 21.979 1.00 57.50 118 ARG A CA 1
ATOM 862 C C . ARG A 1 118 ? -8.778 -9.721 21.499 1.00 57.50 118 ARG A C 1
ATOM 864 O O . ARG A 1 118 ? -9.105 -9.695 20.326 1.00 57.50 118 ARG A O 1
ATOM 871 N N . GLN A 1 119 ? -9.251 -8.865 22.406 1.00 61.69 119 GLN A N 1
ATOM 872 C CA . GLN A 1 119 ? -10.141 -7.735 22.121 1.00 61.69 119 GLN A CA 1
ATOM 873 C C . GLN A 1 119 ? -9.426 -6.545 21.460 1.00 61.69 119 GLN A C 1
ATOM 875 O O . GLN A 1 119 ? -10.096 -5.703 20.879 1.00 61.69 119 GLN A O 1
ATOM 880 N N . ASP A 1 120 ? -8.093 -6.489 21.516 1.00 70.81 120 ASP A N 1
ATOM 881 C CA . ASP A 1 120 ? -7.306 -5.353 21.018 1.00 70.81 120 ASP A CA 1
ATOM 882 C C . ASP A 1 120 ? -6.917 -5.512 19.536 1.00 70.81 120 ASP A C 1
ATOM 884 O O . ASP A 1 120 ? -6.277 -4.635 18.958 1.00 70.81 120 ASP A O 1
ATOM 888 N N . VAL A 1 121 ? -7.264 -6.649 18.918 1.00 79.31 121 VAL A N 1
ATOM 889 C CA . VAL A 1 121 ? -6.907 -6.975 17.534 1.00 79.31 121 VAL A CA 1
ATOM 890 C C . VAL A 1 121 ? -8.149 -7.408 16.769 1.00 79.31 121 VAL A C 1
ATOM 892 O O . VAL A 1 121 ? -8.695 -8.486 16.999 1.00 79.31 121 VAL A O 1
ATOM 895 N N . GLU A 1 122 ? -8.551 -6.587 15.806 1.00 86.19 122 GLU A N 1
ATOM 896 C CA . GLU A 1 122 ? -9.609 -6.914 14.859 1.00 86.19 122 GLU A CA 1
ATOM 897 C C . GLU A 1 122 ? -9.011 -7.211 13.488 1.00 86.19 122 GLU A C 1
ATOM 899 O O . GLU A 1 122 ? -8.280 -6.400 12.919 1.00 86.19 122 GLU A O 1
ATOM 904 N N . VAL A 1 123 ? -9.342 -8.378 12.939 1.00 89.69 123 VAL A N 1
ATOM 905 C CA . VAL A 1 123 ? -8.936 -8.765 11.589 1.00 89.69 123 VAL A CA 1
ATOM 906 C C . VAL A 1 123 ? -10.188 -8.949 10.757 1.00 89.69 123 VAL A C 1
ATOM 908 O O . VAL A 1 123 ? -11.069 -9.732 11.106 1.00 89.69 123 VAL A O 1
ATOM 911 N N . TRP A 1 124 ? -10.252 -8.241 9.638 1.00 91.56 124 TRP A N 1
ATOM 912 C CA . TRP A 1 124 ? -11.361 -8.301 8.699 1.00 91.56 124 TRP A CA 1
ATOM 913 C C . TRP A 1 124 ? -10.843 -8.772 7.347 1.00 91.56 124 TRP A C 1
ATOM 915 O O . TRP A 1 124 ? -9.786 -8.335 6.895 1.00 91.56 124 TRP A O 1
ATOM 925 N N . TYR A 1 125 ? -11.588 -9.660 6.695 1.00 91.56 125 TYR A N 1
ATOM 926 C CA . TYR A 1 125 ? -11.213 -10.207 5.396 1.00 91.56 125 TYR A CA 1
ATOM 927 C C . TYR A 1 125 ? -12.388 -10.206 4.432 1.00 91.56 125 TYR A C 1
ATOM 929 O O . TYR A 1 125 ? -13.533 -10.493 4.793 1.00 91.56 125 TYR A O 1
ATOM 937 N N . ARG A 1 126 ? -12.076 -9.919 3.174 1.00 90.69 126 ARG A N 1
ATOM 938 C CA . ARG A 1 126 ? -12.968 -10.141 2.051 1.00 90.69 126 ARG A CA 1
ATOM 939 C C . ARG A 1 126 ? -12.159 -10.612 0.859 1.00 90.69 126 ARG A C 1
ATOM 941 O O . ARG A 1 126 ? -11.081 -10.088 0.607 1.00 90.69 126 ARG A O 1
ATOM 948 N N . ASP A 1 127 ? -12.743 -11.537 0.117 1.00 90.69 127 ASP A N 1
ATOM 949 C CA . ASP A 1 127 ? -12.202 -11.984 -1.151 1.00 90.69 127 ASP A CA 1
ATOM 950 C C . ASP A 1 127 ? -12.547 -11.023 -2.303 1.00 90.69 127 ASP A C 1
ATOM 952 O O . ASP A 1 127 ? -13.675 -10.525 -2.370 1.00 90.69 127 ASP A O 1
ATOM 956 N N . GLY A 1 128 ? -11.577 -10.789 -3.187 1.00 89.38 128 GLY A N 1
ATOM 957 C CA . GLY A 1 128 ? -11.693 -10.091 -4.469 1.00 89.38 128 GLY A CA 1
ATOM 958 C C . GLY A 1 128 ? -12.302 -8.681 -4.512 1.00 89.38 128 GLY A C 1
ATOM 959 O O . GLY A 1 128 ? -12.630 -8.026 -3.511 1.00 89.38 128 GLY A O 1
ATOM 960 N N . TRP A 1 129 ? -12.470 -8.210 -5.751 1.00 89.31 129 TRP A N 1
ATOM 961 C CA . TRP A 1 129 ? -13.041 -6.906 -6.093 1.00 89.31 129 TRP A CA 1
ATOM 962 C C . TRP A 1 129 ? -14.330 -7.057 -6.903 1.00 89.31 129 TRP A C 1
ATOM 964 O O . TRP A 1 129 ? -14.617 -8.100 -7.485 1.00 89.31 129 TRP A O 1
ATOM 974 N N . VAL A 1 130 ? -15.149 -6.006 -6.951 1.00 89.12 130 VAL A N 1
ATOM 975 C CA . VAL A 1 130 ? -16.361 -6.018 -7.793 1.00 89.12 130 VAL A CA 1
ATOM 976 C C . VAL A 1 130 ? -15.990 -6.081 -9.272 1.00 89.12 130 VAL A C 1
ATOM 978 O O . VAL A 1 130 ? -16.600 -6.814 -10.048 1.00 89.12 130 VAL A O 1
ATOM 981 N N . THR A 1 131 ? -14.967 -5.325 -9.653 1.00 87.62 131 THR A N 1
ATOM 982 C CA . THR A 1 131 ? -14.319 -5.398 -10.961 1.00 87.62 131 THR A CA 1
ATOM 983 C C . THR A 1 131 ? -13.303 -6.532 -10.976 1.00 87.62 131 THR A C 1
ATOM 985 O O . THR A 1 131 ? -12.714 -6.829 -9.946 1.00 87.62 131 THR A O 1
ATOM 988 N N . THR A 1 132 ? -13.041 -7.134 -12.135 1.00 85.81 132 THR A N 1
ATOM 989 C CA . THR A 1 132 ? -11.952 -8.111 -12.276 1.00 85.81 132 THR A CA 1
ATOM 990 C C . THR A 1 132 ? -10.611 -7.433 -11.976 1.00 85.81 132 THR A C 1
ATOM 992 O O . THR A 1 132 ? -10.165 -6.609 -12.772 1.00 85.81 132 THR A O 1
ATOM 995 N N . SER A 1 133 ? -9.978 -7.749 -10.843 1.00 85.19 133 SER A N 1
ATOM 996 C CA . SER A 1 133 ? -8.633 -7.257 -10.517 1.00 85.19 133 SER A CA 1
ATOM 997 C C . SER A 1 133 ? -7.826 -8.302 -9.732 1.00 85.19 133 SER A C 1
ATOM 999 O O . SER A 1 133 ? -8.376 -8.895 -8.803 1.00 85.19 133 SER A O 1
ATOM 1001 N N . PRO A 1 134 ? -6.544 -8.534 -10.087 1.00 85.50 134 PRO A N 1
ATOM 1002 C CA . PRO A 1 134 ? -5.618 -9.385 -9.334 1.00 85.50 134 PRO A CA 1
ATOM 1003 C C . PRO A 1 134 ? -5.018 -8.711 -8.100 1.00 85.50 134 PRO A C 1
ATOM 1005 O O . PRO A 1 134 ? -4.180 -9.316 -7.432 1.00 85.50 134 PRO A O 1
ATOM 1008 N N . ASP A 1 135 ? -5.423 -7.481 -7.793 1.00 87.56 135 ASP A N 1
ATOM 1009 C CA . ASP A 1 135 ? -4.829 -6.716 -6.708 1.00 87.56 135 ASP A CA 1
ATOM 1010 C C . ASP A 1 135 ? -5.217 -7.288 -5.345 1.00 87.56 135 ASP A C 1
ATOM 1012 O O . ASP A 1 135 ? -6.378 -7.606 -5.075 1.00 87.56 135 ASP A O 1
ATOM 1016 N N . VAL A 1 136 ? -4.250 -7.327 -4.437 1.00 89.00 136 VAL A N 1
ATOM 1017 C CA . VAL A 1 136 ? -4.481 -7.617 -3.023 1.00 89.00 136 VAL A CA 1
ATOM 1018 C C . VAL A 1 136 ? -4.237 -6.337 -2.243 1.00 89.00 136 VAL A C 1
ATOM 1020 O O . VAL A 1 136 ? -3.212 -5.686 -2.419 1.00 89.00 136 VAL A O 1
ATOM 1023 N N . ARG A 1 137 ? -5.175 -5.977 -1.362 1.00 91.50 137 ARG A N 1
ATOM 1024 C CA . ARG A 1 137 ? -5.017 -4.840 -0.451 1.00 91.50 137 ARG A CA 1
ATOM 1025 C C . ARG A 1 137 ? -4.922 -5.337 0.983 1.00 91.50 137 ARG A C 1
ATOM 1027 O O . ARG A 1 137 ? -5.846 -5.982 1.476 1.00 91.50 137 ARG A O 1
ATOM 1034 N N . LEU A 1 138 ? -3.832 -4.981 1.650 1.00 92.06 138 LEU A N 1
ATOM 1035 C CA . LEU A 1 138 ? -3.627 -5.207 3.073 1.00 92.06 138 LEU A CA 1
ATOM 1036 C C . LEU A 1 138 ? -3.613 -3.851 3.763 1.00 92.06 138 LEU A C 1
ATOM 1038 O O . LEU A 1 138 ? -2.786 -3.021 3.427 1.00 92.06 138 LEU A O 1
ATOM 1042 N N . VAL A 1 139 ? -4.500 -3.637 4.734 1.00 93.19 139 VAL A N 1
ATOM 1043 C CA . VAL A 1 139 ? -4.483 -2.420 5.552 1.00 93.19 139 VAL A CA 1
ATOM 1044 C C . VAL A 1 139 ? -4.234 -2.802 6.999 1.00 93.19 139 VAL A C 1
ATOM 1046 O O . VAL A 1 139 ? -4.980 -3.599 7.568 1.00 93.19 139 VAL A O 1
ATOM 1049 N N . VAL A 1 140 ? -3.207 -2.214 7.603 1.00 92.50 140 VAL A N 1
ATOM 1050 C CA . VAL A 1 140 ? -2.898 -2.358 9.027 1.00 92.50 140 VAL A CA 1
ATOM 1051 C C . VAL A 1 140 ? -3.085 -1.002 9.687 1.00 92.50 140 VAL A C 1
ATOM 1053 O O . VAL A 1 140 ? -2.430 -0.031 9.323 1.00 92.50 140 VAL A O 1
ATOM 1056 N N . SER A 1 141 ? -3.988 -0.919 10.660 1.00 92.25 141 SER A N 1
ATOM 1057 C CA . SER A 1 141 ? -4.221 0.296 11.443 1.00 92.25 141 SER A CA 1
ATOM 1058 C C . SER A 1 141 ? -3.855 0.063 12.901 1.00 92.25 141 SER A C 1
ATOM 1060 O O . SER A 1 141 ? -4.457 -0.766 13.576 1.00 92.25 141 SER A O 1
ATOM 1062 N N . LEU A 1 142 ? -2.886 0.828 13.392 1.00 89.81 142 LEU A N 1
ATOM 1063 C CA . LEU A 1 142 ? -2.448 0.840 14.782 1.00 89.81 142 LEU A CA 1
ATOM 1064 C C . LEU A 1 142 ? -2.993 2.106 15.436 1.00 89.81 142 LEU A C 1
ATOM 1066 O O . LEU A 1 142 ? -2.543 3.210 15.128 1.00 89.81 142 LEU A O 1
ATOM 1070 N N . ARG A 1 143 ? -3.980 1.957 16.321 1.00 88.50 143 ARG A N 1
ATOM 1071 C CA . ARG A 1 143 ? -4.600 3.076 17.041 1.00 88.50 143 ARG A CA 1
ATOM 1072 C C . ARG A 1 143 ? -4.082 3.123 18.481 1.00 88.50 143 ARG A C 1
ATOM 1074 O O . ARG A 1 143 ? -4.002 2.072 19.115 1.00 88.50 143 ARG A O 1
ATOM 1081 N N . PRO A 1 144 ? -3.713 4.304 19.009 1.00 85.25 144 PRO A N 1
ATOM 1082 C CA . PRO A 1 144 ? -3.340 4.430 20.409 1.00 85.25 144 PRO A CA 1
ATOM 1083 C C . PRO A 1 144 ? -4.574 4.207 21.287 1.00 85.25 144 PRO A C 1
ATOM 1085 O O . PRO A 1 144 ? -5.660 4.704 20.980 1.00 85.25 144 PRO A O 1
ATOM 1088 N N . LEU A 1 145 ? -4.400 3.479 22.390 1.00 81.88 145 LEU A N 1
ATOM 1089 C CA . LEU A 1 145 ? -5.426 3.365 23.423 1.00 81.88 145 LEU A CA 1
ATOM 1090 C C . LEU A 1 145 ? -5.564 4.724 24.108 1.00 81.88 145 LEU A C 1
ATOM 1092 O O . LEU A 1 145 ? -4.594 5.209 24.688 1.00 81.88 145 LEU A O 1
ATOM 1096 N N . ARG A 1 146 ? -6.749 5.333 24.021 1.00 79.75 146 ARG A N 1
ATOM 1097 C CA . ARG A 1 146 ? -7.050 6.597 24.698 1.00 79.75 146 ARG A CA 1
ATOM 1098 C C . ARG A 1 146 ? -7.828 6.351 25.976 1.00 79.75 146 ARG A C 1
ATOM 1100 O O . ARG A 1 146 ? -8.697 5.480 26.010 1.00 79.75 146 ARG A O 1
ATOM 1107 N N . ALA A 1 147 ? -7.521 7.123 27.009 1.00 82.44 147 ALA A N 1
ATOM 1108 C CA . ALA A 1 147 ? -8.332 7.139 28.221 1.00 82.44 147 ALA A CA 1
ATOM 1109 C C . ALA A 1 147 ? -9.598 7.985 28.006 1.00 82.44 147 ALA A C 1
ATOM 1111 O O . ALA A 1 147 ? -9.597 8.945 27.230 1.00 82.44 147 ALA A O 1
ATOM 1112 N N . ASP A 1 148 ? -10.675 7.660 28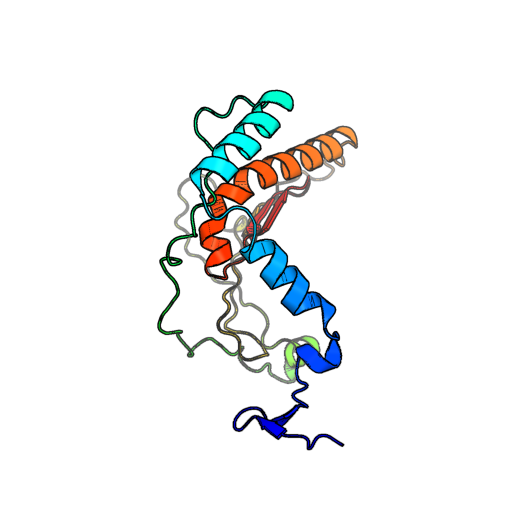.722 1.00 81.50 148 ASP A N 1
ATOM 1113 C CA . ASP A 1 148 ? -11.891 8.474 28.702 1.00 81.50 148 ASP A CA 1
ATOM 1114 C C . ASP A 1 148 ? -11.576 9.904 29.171 1.00 81.50 148 ASP A C 1
ATOM 1116 O O . ASP A 1 148 ? -11.076 10.120 30.276 1.00 81.50 148 ASP A O 1
ATOM 1120 N N . GLY A 1 149 ? -11.861 10.889 28.314 1.00 82.94 149 GLY A N 1
ATOM 1121 C CA . GLY A 1 149 ? -11.599 12.305 28.592 1.00 82.94 149 GLY A CA 1
ATOM 1122 C C . GLY A 1 149 ? -10.155 12.759 28.363 1.00 82.94 149 GLY A C 1
ATOM 1123 O O . GLY A 1 149 ? -9.807 13.868 28.770 1.00 82.94 149 GLY A O 1
ATOM 1124 N N . GLU A 1 150 ? -9.315 11.943 27.720 1.00 84.81 150 GLU A N 1
ATOM 1125 C CA . GLU A 1 150 ? -7.970 12.365 27.327 1.00 84.81 150 GLU A CA 1
ATOM 1126 C C . GLU A 1 150 ? -8.038 13.613 26.423 1.00 84.81 150 GLU A C 1
ATOM 1128 O O . GLU A 1 150 ? -8.818 13.636 25.461 1.00 84.81 150 GLU A O 1
ATOM 1133 N N . PRO A 1 151 ? -7.264 14.673 26.727 1.00 85.25 151 PRO A N 1
ATOM 1134 C CA . PRO A 1 151 ? -7.321 15.913 25.970 1.00 85.25 151 PRO A CA 1
ATOM 1135 C C . PRO A 1 151 ? -6.881 15.699 24.521 1.00 85.25 151 PRO A C 1
ATOM 1137 O O . PRO A 1 151 ? -6.012 14.881 24.216 1.00 85.25 151 PRO A O 1
ATOM 1140 N N . GLU A 1 152 ? -7.473 16.476 23.614 1.00 85.25 152 GLU A N 1
ATOM 1141 C CA . GLU A 1 152 ? -7.060 16.479 22.215 1.00 85.25 152 GLU A CA 1
ATOM 1142 C C . GLU A 1 152 ? -5.580 16.873 22.087 1.00 85.25 152 GLU A C 1
ATOM 1144 O O . GLU A 1 152 ? -5.059 17.691 22.850 1.00 85.25 152 GLU A O 1
ATOM 1149 N N . SER A 1 153 ? -4.890 16.271 21.115 1.00 87.88 153 SER A N 1
ATOM 1150 C CA . SER A 1 153 ? -3.480 16.553 20.861 1.00 87.88 153 SER A CA 1
ATOM 1151 C C . SER A 1 153 ? -3.258 18.040 20.599 1.00 87.88 153 SER A C 1
ATOM 1153 O O . SER A 1 153 ? -4.001 18.673 19.848 1.00 87.88 153 SER A O 1
ATOM 1155 N N . SER A 1 154 ? -2.195 18.596 21.180 1.00 91.69 154 SER A N 1
ATOM 1156 C CA . SER A 1 154 ? -1.872 20.005 20.986 1.00 91.69 154 SER A CA 1
ATOM 1157 C C . SER A 1 154 ? -1.555 20.308 19.514 1.00 91.69 154 SER A C 1
ATOM 1159 O O . SER A 1 154 ? -1.068 19.453 18.766 1.00 91.69 154 SER A O 1
ATOM 1161 N N . ALA A 1 155 ? -1.753 21.562 19.094 1.00 90.50 155 ALA A N 1
ATOM 1162 C CA . ALA A 1 155 ? -1.355 22.012 17.757 1.00 90.50 155 ALA A CA 1
ATOM 1163 C C . ALA A 1 155 ? 0.144 21.773 17.483 1.00 90.50 155 ALA A C 1
ATOM 1165 O O . ALA A 1 155 ? 0.538 21.478 16.355 1.00 90.50 155 ALA A O 1
ATOM 1166 N N . HIS A 1 156 ? 0.975 21.851 18.526 1.00 91.81 156 HIS A N 1
ATOM 1167 C CA . HIS A 1 156 ? 2.406 21.590 18.430 1.00 91.81 156 HIS A CA 1
ATOM 1168 C C . HIS A 1 156 ? 2.699 20.117 18.106 1.00 91.81 156 HIS A C 1
ATOM 1170 O O . HIS A 1 156 ? 3.568 19.821 17.285 1.00 91.81 156 HIS A O 1
ATOM 1176 N N . ASP A 1 157 ? 1.969 19.184 18.713 1.00 88.19 157 ASP A N 1
ATOM 1177 C CA . ASP A 1 157 ? 2.163 17.753 18.465 1.00 88.19 157 ASP A CA 1
ATOM 1178 C C . ASP A 1 157 ? 1.650 17.350 17.084 1.00 88.19 157 ASP A C 1
ATOM 1180 O O . ASP A 1 157 ? 2.311 16.584 16.384 1.00 88.19 157 ASP A O 1
ATOM 1184 N N . LEU A 1 158 ? 0.546 17.949 16.627 1.00 88.88 158 LEU A N 1
ATOM 1185 C CA . LEU A 1 158 ? 0.075 17.789 15.249 1.00 88.88 158 LEU A CA 1
ATOM 1186 C C . LEU A 1 158 ? 1.140 18.216 14.230 1.00 88.88 158 LEU A C 1
ATOM 1188 O O . LEU A 1 158 ? 1.361 17.518 13.239 1.00 88.88 158 LEU A O 1
ATOM 1192 N N . LEU A 1 159 ? 1.821 19.342 14.468 1.00 90.94 159 LEU A N 1
ATOM 1193 C CA . LEU A 1 159 ? 2.910 19.799 13.601 1.00 90.94 159 LEU A CA 1
ATOM 1194 C C . LEU A 1 159 ? 4.114 18.854 13.647 1.00 90.94 159 LEU A C 1
ATOM 1196 O O . LEU A 1 159 ? 4.640 18.503 12.589 1.00 90.94 159 LEU A O 1
ATOM 1200 N N . ARG A 1 160 ? 4.517 18.395 14.839 1.00 92.00 160 ARG A N 1
ATOM 1201 C CA . ARG A 1 160 ? 5.606 17.416 14.995 1.00 92.00 160 ARG A CA 1
ATOM 1202 C C . ARG A 1 160 ? 5.323 16.129 14.228 1.00 92.00 160 ARG A C 1
ATOM 1204 O O . ARG A 1 160 ? 6.183 15.679 13.477 1.00 92.00 160 ARG A O 1
ATOM 1211 N N . VAL A 1 161 ? 4.123 15.570 14.374 1.00 91.88 161 VAL A N 1
ATOM 1212 C CA . VAL A 1 161 ? 3.733 14.326 13.697 1.00 91.88 161 VAL A CA 1
ATOM 1213 C C . VAL A 1 161 ? 3.693 14.512 12.181 1.00 91.88 161 VAL A C 1
ATOM 1215 O O . VAL A 1 161 ? 4.212 13.670 11.454 1.00 91.88 161 VAL A O 1
ATOM 1218 N N . LYS A 1 162 ? 3.171 15.642 11.688 1.00 89.38 162 LYS A N 1
ATOM 1219 C CA . LYS A 1 162 ? 3.196 15.951 10.249 1.00 89.38 162 LYS A CA 1
ATOM 1220 C C . LYS A 1 162 ? 4.615 16.065 9.694 1.00 89.38 162 LYS A C 1
ATOM 1222 O O . LYS A 1 162 ? 4.872 15.580 8.596 1.00 89.38 162 LYS A O 1
ATOM 1227 N N . MET A 1 163 ? 5.533 16.703 10.425 1.00 92.00 163 MET A N 1
ATOM 1228 C CA . MET A 1 163 ? 6.936 16.776 10.004 1.00 92.00 163 MET A CA 1
ATOM 1229 C C . MET A 1 163 ? 7.601 15.402 10.027 1.00 92.00 163 MET A C 1
ATOM 1231 O O . MET A 1 163 ? 8.274 15.044 9.065 1.00 92.00 163 MET A O 1
ATOM 1235 N N . TYR A 1 164 ? 7.357 14.616 11.077 1.00 92.12 164 TYR A N 1
ATOM 1236 C CA . TYR A 1 16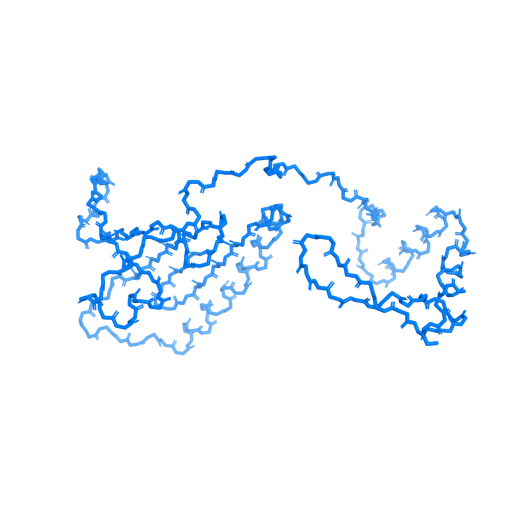4 ? 7.845 13.244 11.171 1.00 92.12 164 TYR A CA 1
ATOM 1237 C C . TYR A 1 164 ? 7.359 12.383 10.000 1.00 92.12 164 TYR A C 1
ATOM 1239 O O . TYR A 1 164 ? 8.177 11.750 9.348 1.00 92.12 164 TYR A O 1
ATOM 1247 N N . SER A 1 165 ? 6.060 12.411 9.687 1.00 89.81 165 SER A N 1
ATOM 1248 C CA . SER A 1 165 ? 5.475 11.660 8.567 1.00 89.81 165 SER A CA 1
ATOM 1249 C C . SER A 1 165 ? 6.164 11.983 7.237 1.00 89.81 165 SER A C 1
ATOM 1251 O O . SER A 1 165 ? 6.521 11.072 6.495 1.00 89.81 165 SER A O 1
ATOM 1253 N N . ARG A 1 166 ? 6.426 13.268 6.960 1.00 89.69 166 ARG A N 1
ATOM 1254 C CA . ARG A 1 166 ? 7.124 13.683 5.733 1.00 89.69 166 ARG A CA 1
ATOM 1255 C C . ARG A 1 166 ? 8.555 13.158 5.670 1.00 89.69 166 ARG A C 1
ATOM 1257 O O . ARG A 1 166 ? 8.917 12.546 4.674 1.00 89.69 166 ARG A O 1
ATOM 1264 N N . LEU A 1 167 ? 9.336 13.355 6.733 1.00 92.50 167 LEU A N 1
ATOM 1265 C CA . LEU A 1 167 ? 10.726 12.887 6.791 1.00 92.50 167 LEU A CA 1
ATOM 1266 C C . LEU A 1 167 ? 10.810 11.358 6.720 1.00 92.50 167 LEU A C 1
ATOM 1268 O O . LEU A 1 167 ? 11.680 10.808 6.053 1.00 92.50 167 LEU A O 1
ATOM 1272 N N . PHE A 1 168 ? 9.874 10.671 7.374 1.00 90.38 168 PHE A N 1
ATOM 1273 C CA . PHE A 1 168 ? 9.774 9.221 7.325 1.00 90.38 168 PHE A CA 1
ATOM 1274 C C . PHE A 1 168 ? 9.504 8.726 5.901 1.00 90.38 168 PHE A C 1
ATOM 1276 O O . PHE A 1 168 ? 10.179 7.808 5.443 1.00 90.38 168 PHE A O 1
ATOM 1283 N N . MET A 1 169 ? 8.574 9.353 5.174 1.00 86.81 169 MET A N 1
ATOM 1284 C CA . MET A 1 169 ? 8.300 8.991 3.781 1.00 86.81 169 MET A CA 1
ATOM 1285 C C . MET A 1 169 ? 9.462 9.326 2.842 1.00 86.81 169 MET A C 1
ATOM 1287 O O . MET A 1 169 ? 9.729 8.546 1.933 1.00 86.81 169 MET A O 1
ATOM 1291 N N . GLU A 1 170 ? 10.191 10.423 3.070 1.00 90.06 170 GLU A N 1
ATOM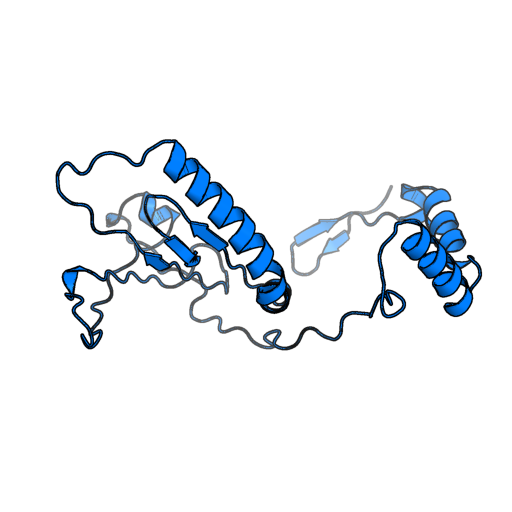 1292 C CA . GLU A 1 170 ? 11.419 10.735 2.321 1.00 90.06 170 GLU A CA 1
ATOM 1293 C C . GLU A 1 170 ? 12.503 9.663 2.518 1.00 90.06 170 GLU A C 1
ATOM 1295 O O . GLU A 1 170 ? 13.189 9.295 1.564 1.00 90.06 170 GLU A O 1
ATOM 1300 N N . GLU A 1 171 ? 12.629 9.113 3.729 1.00 91.50 171 GLU A N 1
ATOM 1301 C CA . GLU A 1 171 ? 13.575 8.032 4.020 1.00 91.50 171 GLU A CA 1
ATOM 1302 C C . GLU A 1 171 ? 13.088 6.661 3.515 1.00 91.50 171 GLU A C 1
ATOM 1304 O O . GLU A 1 171 ? 13.891 5.814 3.108 1.00 91.50 171 GLU A O 1
ATOM 1309 N N . LEU A 1 172 ? 11.774 6.419 3.550 1.00 88.38 172 LEU A N 1
ATOM 1310 C CA . LEU A 1 172 ? 11.170 5.151 3.147 1.00 88.38 172 LEU A CA 1
ATOM 1311 C C . LEU A 1 172 ? 11.096 5.006 1.625 1.00 88.38 172 LEU A C 1
ATOM 1313 O O . LEU A 1 172 ? 11.367 3.918 1.119 1.00 88.38 172 LEU A O 1
ATOM 1317 N N . ALA A 1 173 ? 10.773 6.080 0.898 1.00 86.81 173 ALA A N 1
ATOM 1318 C CA . ALA A 1 173 ? 10.591 6.084 -0.554 1.00 86.81 173 ALA A CA 1
ATOM 1319 C C . ALA A 1 173 ? 11.706 5.360 -1.339 1.00 86.81 173 ALA A C 1
ATOM 1321 O O . ALA A 1 173 ? 11.371 4.482 -2.137 1.00 86.81 173 ALA A O 1
ATOM 1322 N N . PRO A 1 174 ? 13.012 5.626 -1.116 1.00 88.62 174 PRO A N 1
ATOM 1323 C CA . PRO A 1 174 ? 14.066 4.906 -1.832 1.00 88.62 174 PRO A CA 1
ATOM 1324 C C . PRO A 1 174 ? 14.148 3.423 -1.443 1.00 88.62 174 PRO A C 1
ATOM 1326 O O . PRO A 1 174 ? 14.540 2.604 -2.268 1.00 88.62 174 PRO A O 1
ATOM 1329 N N . LYS A 1 175 ? 13.760 3.050 -0.216 1.00 86.62 175 LYS A N 1
ATOM 1330 C CA . LYS A 1 175 ? 13.811 1.657 0.270 1.00 86.62 175 LYS A CA 1
ATOM 1331 C C . LYS A 1 175 ? 12.692 0.788 -0.304 1.00 86.62 175 LYS A C 1
ATOM 1333 O O . LYS A 1 175 ? 12.848 -0.426 -0.369 1.00 86.62 175 LYS A O 1
ATOM 1338 N N . ILE A 1 176 ? 11.571 1.394 -0.696 1.00 87.19 176 ILE A N 1
ATOM 1339 C CA . ILE A 1 176 ? 10.419 0.691 -1.286 1.00 87.19 176 ILE A CA 1
ATOM 1340 C C . ILE A 1 176 ? 10.350 0.832 -2.811 1.00 87.19 176 ILE A C 1
ATOM 1342 O O . ILE A 1 176 ? 9.394 0.361 -3.419 1.00 87.19 176 ILE A O 1
ATOM 1346 N N . TYR A 1 177 ? 11.342 1.467 -3.439 1.00 85.25 177 TYR A N 1
ATOM 1347 C CA . TYR A 1 177 ? 11.340 1.755 -4.873 1.00 85.25 177 TYR A CA 1
ATOM 1348 C C . TYR A 1 177 ? 11.200 0.498 -5.744 1.00 85.25 177 TYR A C 1
ATOM 1350 O O . TYR A 1 177 ? 10.395 0.473 -6.670 1.00 85.25 177 TYR A O 1
ATOM 1358 N N . ASP A 1 178 ? 11.918 -0.575 -5.421 1.00 82.06 178 ASP A N 1
ATOM 1359 C CA . ASP A 1 178 ? 11.849 -1.818 -6.201 1.00 82.06 178 ASP A CA 1
ATOM 1360 C C . ASP A 1 178 ? 10.455 -2.466 -6.109 1.00 82.06 178 ASP A C 1
ATOM 1362 O O . ASP A 1 178 ? 9.915 -2.998 -7.082 1.00 82.06 178 ASP A O 1
ATOM 1366 N N . ILE A 1 179 ? 9.823 -2.352 -4.937 1.00 81.75 179 ILE A N 1
ATOM 1367 C CA . ILE A 1 179 ? 8.458 -2.828 -4.692 1.00 81.75 179 ILE A CA 1
ATOM 1368 C C . ILE A 1 179 ? 7.458 -1.987 -5.499 1.00 81.75 179 ILE A C 1
ATOM 1370 O O . ILE A 1 179 ? 6.533 -2.531 -6.101 1.00 81.75 179 ILE A O 1
ATOM 1374 N N . THR A 1 180 ? 7.655 -0.670 -5.582 1.00 83.88 180 THR A N 1
ATOM 1375 C CA . THR A 1 180 ? 6.764 0.186 -6.374 1.00 83.88 180 THR A CA 1
ATOM 1376 C C . THR A 1 180 ? 6.948 0.016 -7.876 1.00 83.88 180 THR A C 1
ATOM 1378 O O . THR A 1 180 ? 5.966 0.004 -8.619 1.00 83.88 180 THR A O 1
ATOM 1381 N N . MET A 1 181 ? 8.175 -0.230 -8.333 1.00 81.69 181 MET A N 1
ATOM 1382 C CA . MET A 1 181 ? 8.471 -0.532 -9.737 1.00 81.69 181 MET A CA 1
ATOM 1383 C C . MET A 1 181 ? 7.897 -1.875 -10.203 1.00 81.69 181 MET A C 1
ATOM 1385 O O . MET A 1 181 ? 7.554 -2.018 -11.376 1.00 81.69 181 MET A O 1
ATOM 1389 N N . THR A 1 182 ? 7.731 -2.845 -9.300 1.00 82.25 182 THR A N 1
ATOM 1390 C CA . THR A 1 182 ? 7.072 -4.132 -9.600 1.00 82.25 182 THR A CA 1
ATOM 1391 C C . THR A 1 182 ? 5.540 -4.053 -9.617 1.00 82.25 182 THR A C 1
ATOM 1393 O O . THR A 1 182 ? 4.886 -5.047 -9.937 1.00 82.25 182 THR A O 1
ATOM 1396 N N . GLY A 1 183 ? 4.958 -2.878 -9.345 1.00 81.69 183 GLY A N 1
ATOM 1397 C CA . GLY A 1 183 ? 3.516 -2.625 -9.429 1.00 81.69 183 GLY A CA 1
ATOM 1398 C C . GLY A 1 183 ? 2.767 -2.695 -8.097 1.00 81.69 183 GLY A C 1
ATOM 1399 O O . GLY A 1 183 ? 1.544 -2.572 -8.096 1.00 81.69 183 GLY A O 1
ATOM 1400 N N . ALA A 1 184 ? 3.459 -2.864 -6.968 1.00 86.25 184 ALA A N 1
ATOM 1401 C CA . ALA A 1 184 ? 2.840 -2.735 -5.653 1.00 86.25 184 ALA A CA 1
ATOM 1402 C C . ALA A 1 184 ? 2.805 -1.264 -5.205 1.00 86.25 184 ALA A C 1
ATOM 1404 O O . ALA A 1 184 ? 3.686 -0.472 -5.517 1.00 86.25 184 ALA A O 1
ATOM 1405 N N . SER A 1 185 ? 1.794 -0.876 -4.437 1.00 86.62 185 SER A N 1
ATOM 1406 C CA . SER A 1 185 ? 1.760 0.422 -3.758 1.00 86.62 185 SER A CA 1
ATOM 1407 C C . SER A 1 185 ? 1.879 0.200 -2.259 1.00 86.62 185 SER A C 1
ATOM 1409 O O . SER A 1 185 ? 1.250 -0.714 -1.738 1.00 86.62 185 SER A O 1
ATOM 1411 N N . CYS A 1 186 ? 2.665 1.033 -1.585 1.00 86.50 186 CYS A N 1
ATOM 1412 C CA . CYS A 1 186 ? 2.733 1.081 -0.132 1.00 86.50 186 CYS A CA 1
ATOM 1413 C C . CYS A 1 186 ? 2.558 2.538 0.290 1.00 86.50 186 CYS A C 1
ATOM 1415 O O . CYS A 1 186 ? 3.305 3.406 -0.172 1.00 86.50 186 CYS A O 1
ATOM 1417 N N . ASP A 1 187 ? 1.570 2.794 1.134 1.00 88.31 187 ASP A N 1
ATOM 1418 C CA . ASP A 1 187 ? 1.301 4.093 1.738 1.00 88.31 187 ASP A CA 1
ATOM 1419 C C . ASP A 1 187 ? 1.373 3.972 3.262 1.00 88.31 187 ASP A C 1
ATOM 1421 O O . ASP A 1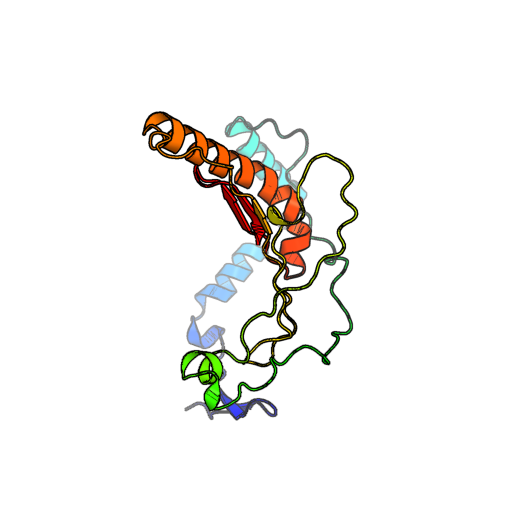 187 ? 0.882 3.004 3.853 1.00 88.31 187 ASP A O 1
ATOM 1425 N N . VAL A 1 188 ? 2.024 4.948 3.898 1.00 90.06 188 VAL A N 1
ATOM 1426 C CA . VAL A 1 188 ? 2.139 5.016 5.356 1.00 90.06 188 VAL A CA 1
ATOM 1427 C C . VAL A 1 188 ? 1.656 6.376 5.831 1.00 90.06 188 VAL A C 1
ATOM 1429 O O . VAL A 1 188 ? 2.345 7.386 5.678 1.00 90.06 188 VAL A O 1
ATOM 1432 N N . ASP A 1 189 ? 0.493 6.389 6.473 1.00 90.06 189 ASP A N 1
ATOM 1433 C CA . ASP A 1 189 ? -0.069 7.580 7.099 1.00 90.06 189 ASP A CA 1
ATOM 1434 C C . ASP A 1 189 ? 0.195 7.557 8.606 1.00 90.06 189 ASP A C 1
ATOM 1436 O O . ASP A 1 189 ? -0.187 6.623 9.321 1.00 90.06 189 ASP A O 1
ATOM 1440 N N . VAL A 1 190 ? 0.853 8.605 9.102 1.00 90.19 190 VAL A N 1
ATOM 1441 C CA . VAL A 1 190 ? 1.136 8.789 10.528 1.00 90.19 190 VAL A CA 1
ATOM 1442 C C . VAL A 1 190 ? 0.383 10.018 11.013 1.00 90.19 190 VAL A C 1
ATOM 1444 O O . VAL A 1 190 ? 0.624 11.139 10.564 1.00 90.19 190 VAL A O 1
ATOM 1447 N N . SER A 1 191 ? -0.496 9.816 11.988 1.00 87.50 191 SER A N 1
ATOM 1448 C CA . SER A 1 191 ? -1.297 10.872 12.601 1.00 87.50 191 SER A CA 1
ATOM 1449 C C . SER A 1 191 ? -1.281 10.760 14.125 1.00 87.50 191 SER A C 1
ATOM 1451 O O . SER A 1 191 ? -0.831 9.774 14.708 1.00 87.50 191 SER A O 1
ATOM 1453 N N . THR A 1 192 ? -1.832 11.761 14.810 1.00 86.00 192 THR A N 1
ATOM 1454 C CA . THR A 1 192 ? -2.061 11.691 16.265 1.00 86.00 192 THR A CA 1
ATOM 1455 C C . THR A 1 192 ? -3.126 10.661 16.654 1.00 86.00 192 THR A C 1
ATOM 1457 O O . THR A 1 192 ? -3.300 10.346 17.832 1.00 86.00 192 THR A O 1
ATOM 1460 N N . GLN A 1 193 ? -3.854 10.127 15.672 1.00 85.62 193 GLN A N 1
ATOM 1461 C CA . GLN A 1 193 ? -4.781 9.015 15.847 1.00 85.62 193 GLN A CA 1
ATOM 1462 C C . GLN A 1 193 ? -4.114 7.662 15.569 1.00 85.62 193 GLN A C 1
ATOM 1464 O O . GLN A 1 193 ? -4.797 6.642 15.562 1.00 85.62 193 GLN A O 1
ATOM 1469 N N . GLY A 1 194 ? -2.799 7.624 15.340 1.00 88.50 194 GLY A N 1
ATOM 1470 C CA . GLY A 1 194 ? -2.035 6.399 15.131 1.00 88.50 194 GLY A CA 1
ATOM 1471 C C . GLY A 1 194 ? -1.476 6.262 13.720 1.00 88.50 194 GLY A C 1
ATOM 1472 O O . GLY A 1 194 ? -1.355 7.245 12.988 1.00 88.50 194 GLY A O 1
ATOM 1473 N N . VAL A 1 195 ? -1.127 5.032 13.356 1.00 91.19 195 VAL A N 1
ATOM 1474 C CA . VAL A 1 195 ? -0.417 4.707 12.113 1.00 91.19 195 VAL A CA 1
ATOM 1475 C C . VAL A 1 195 ? -1.283 3.807 11.245 1.00 91.19 195 VAL A C 1
ATOM 1477 O O . VAL A 1 195 ? -1.839 2.826 11.739 1.00 91.19 195 VAL A O 1
ATOM 1480 N N . THR A 1 196 ? -1.381 4.128 9.959 1.00 92.38 196 THR A N 1
ATOM 1481 C CA . THR A 1 196 ? -2.033 3.287 8.952 1.00 92.38 196 THR A CA 1
ATOM 1482 C C . THR A 1 196 ? -1.014 2.910 7.885 1.00 92.38 196 THR A C 1
ATOM 1484 O O . THR A 1 196 ? -0.303 3.775 7.390 1.00 92.38 196 THR A O 1
ATOM 1487 N N . LEU A 1 197 ? -0.941 1.625 7.554 1.00 91.50 197 LEU A N 1
ATOM 1488 C CA . LEU A 1 197 ? -0.123 1.068 6.476 1.00 91.50 197 LEU A CA 1
ATOM 1489 C C . LEU A 1 197 ? -1.084 0.443 5.461 1.00 91.50 197 LEU A C 1
ATOM 1491 O O . LEU A 1 197 ? -1.961 -0.319 5.888 1.00 91.50 197 LEU A O 1
ATOM 1495 N N . SER A 1 198 ? -0.953 0.749 4.169 1.00 89.50 198 SER A N 1
ATOM 1496 C CA . SER A 1 198 ? -1.827 0.208 3.112 1.00 89.50 198 SER A CA 1
ATOM 1497 C C . SER A 1 198 ? -1.137 -0.066 1.789 1.00 89.50 198 SER A C 1
ATOM 1499 O O . SER A 1 198 ? -0.133 0.626 1.521 1.00 89.50 198 SER A O 1
#

Sequence (198 aa):
REQARELPHYGVRYWARNLTEALGVGPLAQWDSWLAGPADAAALNTALGGAVAQAGVLAAAPPFMMVPGPIDGVPRSLALEHLHAARASPSEGIVASMYGQRPKPLEASIGTRAGLRRQDVEVWYRDGWVTTSPDVRLVVSLRPLRADGEPESSAHDLLRVKMYSRLFMEELAPKIYDITMTGASCDVDVSTQGVTLS

pLDDT: mean 77.89, std 12.06, range [47.75, 93.19]

Organism: Alexandrium catenella (NCBI:txid2925)

Radius of gyration: 27.04 Å; chains: 1; bounding box: 65×42×73 Å

Secondary structure (DSSP, 8-state):
-PPPEE-TTT--EE----HHHHSTTHHHHHHHHHHTS---HHHHHHHHHHHHHHTT---SS----PPPPP-TT--SS---TTSBPPPPPGGG-HHHHHH-SPPEEP-------SS--GGG---EE--SBSS--------EEEPPPPPTTPPPPPHHHHHHHHHHHHHHHHHHHHHTHHHHHTT----EEEETTEEEE-

Foldseek 3Di:
DFDWDADPPPRDTDGDDDPCVVVDVPPVVVVVVVVPPPPDPVVVQVVQVVVCVVVVNPDPDRPDPDDDDPLPPQDPDFDQPQAAFAQDDVVVDPVCNVWPDFWDWDQDPPPDDPDDDSVQDTDTDTTHTNDRDSDDDDKDWDFDDDDVPRDDDDPVVQVVQVVVQVVVCVVCVVVCVSVVVSPDDWDWDTGPRGIMID